Protein AF-A0A9E0AV32-F1 (afdb_monomer)

Foldseek 3Di:
DDDDDDDDDDDDDDPDPPPPPPPPPPPPPPPPPQFADADDLVLLAVLLVQLLVQAADDPVCVVPDGTPNVVSLLVNLVHDVVPDPLVVSLQSSQVNCVVHQLVNFDDDPQDPQHSWGSLLSSLSSVPLVVVCCCCVRNVHDQQDQHPSVRWGNLRVLVVVLVVCCVPPNCPPPVNVSSVVVNVSCVVSVHDGDDPPPD

Structure (mmCIF, N/CA/C/O backbone):
data_AF-A0A9E0AV32-F1
#
_entry.id   AF-A0A9E0AV32-F1
#
loop_
_atom_site.group_PDB
_atom_site.id
_atom_site.type_symbol
_atom_site.label_atom_id
_atom_site.label_alt_id
_atom_site.label_comp_id
_atom_site.label_asym_id
_atom_site.label_entity_id
_atom_site.label_seq_id
_atom_site.pdbx_PDB_ins_code
_atom_site.Cartn_x
_atom_site.Cartn_y
_atom_site.Cartn_z
_atom_site.occupancy
_atom_site.B_iso_or_equiv
_atom_site.auth_seq_id
_atom_site.auth_comp_id
_atom_site.auth_asym_id
_atom_site.auth_atom_id
_atom_site.pdbx_PDB_model_num
ATOM 1 N N . MET A 1 1 ? 76.798 8.292 42.538 1.00 48.16 1 MET A N 1
ATOM 2 C CA . MET A 1 1 ? 75.689 9.274 42.508 1.00 48.16 1 MET A CA 1
ATOM 3 C C . MET A 1 1 ? 74.738 8.927 41.372 1.00 48.16 1 MET A C 1
ATOM 5 O O . MET A 1 1 ? 75.155 9.061 40.232 1.00 48.16 1 MET A O 1
ATOM 9 N N . LYS A 1 2 ? 73.516 8.466 41.674 1.00 42.12 2 LYS A N 1
ATOM 10 C CA . LYS A 1 2 ? 72.260 8.743 40.938 1.00 42.12 2 LYS A CA 1
ATOM 11 C C . LYS A 1 2 ? 71.137 7.890 41.542 1.00 42.12 2 LYS A C 1
ATOM 13 O O . LYS A 1 2 ? 71.157 6.666 41.474 1.00 42.12 2 LYS A O 1
ATOM 18 N N . LYS A 1 3 ? 70.223 8.581 42.226 1.00 53.91 3 LYS A N 1
ATOM 19 C CA . LYS A 1 3 ? 69.050 8.041 42.919 1.00 53.91 3 LYS A CA 1
ATOM 20 C C . LYS A 1 3 ? 68.018 7.583 41.884 1.00 53.91 3 LYS A C 1
ATOM 22 O O . LYS A 1 3 ? 67.715 8.336 40.965 1.00 53.91 3 LYS A O 1
ATOM 27 N N . HIS A 1 4 ? 67.504 6.368 42.050 1.00 49.03 4 HIS A N 1
ATOM 28 C CA . HIS A 1 4 ? 66.313 5.882 41.358 1.00 49.03 4 HIS A CA 1
ATOM 29 C C . HIS A 1 4 ? 65.079 6.489 42.031 1.00 49.03 4 HIS A C 1
ATOM 31 O O . HIS A 1 4 ? 64.948 6.408 43.252 1.00 49.03 4 HIS A O 1
ATOM 37 N N . PHE A 1 5 ? 64.213 7.120 41.239 1.00 57.31 5 PHE A N 1
ATOM 38 C CA . PHE A 1 5 ? 62.923 7.637 41.683 1.00 57.31 5 PHE A CA 1
ATOM 39 C C . PHE A 1 5 ? 61.828 6.706 41.165 1.00 57.31 5 PHE A C 1
ATOM 41 O O . PHE A 1 5 ? 61.828 6.311 40.000 1.00 57.31 5 PHE A O 1
ATOM 48 N N . LEU A 1 6 ? 60.953 6.321 42.082 1.00 57.47 6 LEU A N 1
ATOM 49 C CA . LEU A 1 6 ? 59.910 5.313 41.965 1.00 57.47 6 LEU A CA 1
ATOM 50 C C . LEU A 1 6 ? 58.548 6.040 42.087 1.00 57.47 6 LEU A C 1
ATOM 52 O O . LEU A 1 6 ? 58.475 7.020 42.826 1.00 57.47 6 LEU A O 1
ATOM 56 N N . ILE A 1 7 ? 57.479 5.459 41.510 1.00 54.09 7 ILE A N 1
ATOM 57 C CA . ILE A 1 7 ? 56.037 5.707 41.811 1.00 54.09 7 ILE A CA 1
ATOM 58 C C . ILE A 1 7 ? 55.479 6.995 41.132 1.00 54.09 7 ILE A C 1
ATOM 60 O O . ILE A 1 7 ? 56.109 8.040 41.182 1.00 54.09 7 ILE A O 1
ATOM 64 N N . PHE A 1 8 ? 54.367 7.016 40.377 1.00 45.94 8 PHE A N 1
ATOM 65 C CA . PHE A 1 8 ? 52.985 6.624 40.703 1.00 45.94 8 PHE A CA 1
ATOM 66 C C . PHE A 1 8 ? 52.173 6.234 39.451 1.00 45.94 8 PHE A C 1
ATOM 68 O O . PHE A 1 8 ? 52.022 7.028 38.526 1.00 45.94 8 PHE A O 1
ATOM 75 N N . LEU A 1 9 ? 51.589 5.029 39.472 1.00 54.66 9 LEU A N 1
ATOM 76 C CA . LEU A 1 9 ? 50.434 4.656 38.651 1.00 54.66 9 LEU A CA 1
ATOM 77 C C . LEU A 1 9 ? 49.181 5.317 39.249 1.00 54.66 9 LEU A C 1
ATOM 79 O O . LEU A 1 9 ? 48.819 5.026 40.389 1.00 54.66 9 LEU A O 1
ATOM 83 N N . LEU A 1 10 ? 48.504 6.167 38.476 1.00 60.53 10 LEU A N 1
ATOM 84 C CA . LEU A 1 10 ? 47.150 6.629 38.777 1.00 60.53 10 LEU A CA 1
ATOM 85 C C . LEU A 1 10 ? 46.144 5.627 38.182 1.00 60.53 10 LEU A C 1
ATOM 87 O O . LEU A 1 10 ? 45.950 5.573 36.969 1.00 60.53 10 LEU A O 1
ATOM 91 N N . CYS A 1 11 ? 45.506 4.833 39.042 1.00 47.78 11 CYS A N 1
ATOM 92 C CA . CYS A 1 11 ? 44.318 4.049 38.703 1.00 47.78 11 CYS A CA 1
ATOM 93 C C . CYS A 1 11 ? 43.116 4.998 38.590 1.00 47.78 11 CYS A C 1
ATOM 95 O O . CYS A 1 11 ? 42.599 5.463 39.603 1.00 47.78 11 CYS A O 1
ATOM 97 N N . CYS A 1 12 ? 42.675 5.290 37.366 1.00 55.66 12 CYS A N 1
ATOM 98 C CA . CYS A 1 12 ? 41.423 5.995 37.109 1.00 55.66 12 CYS A CA 1
ATOM 99 C C . CYS A 1 12 ? 40.299 4.956 36.970 1.00 55.66 12 CYS A C 1
ATOM 101 O O . CYS A 1 12 ? 40.113 4.355 35.912 1.00 55.66 12 CYS A O 1
ATOM 103 N N . SER A 1 13 ? 39.597 4.687 38.067 1.00 52.19 13 SER A N 1
ATOM 104 C CA . SER A 1 13 ? 38.410 3.833 38.112 1.00 52.19 13 SER A CA 1
ATOM 105 C C . SER A 1 13 ? 37.228 4.566 37.476 1.00 52.19 13 SER A C 1
ATOM 107 O O . SER A 1 13 ? 36.583 5.408 38.097 1.00 52.19 13 SER A O 1
ATOM 109 N N . THR A 1 14 ? 36.935 4.246 36.217 1.00 61.72 14 THR A N 1
ATOM 110 C CA . THR A 1 14 ? 35.681 4.635 35.569 1.00 61.72 14 THR A CA 1
ATOM 111 C C . THR A 1 14 ? 34.570 3.720 36.072 1.00 61.72 14 THR A C 1
ATOM 113 O O . THR A 1 14 ? 34.457 2.558 35.690 1.00 61.72 14 THR A O 1
ATOM 116 N N . SER A 1 15 ? 33.751 4.241 36.983 1.00 59.97 15 SER A N 1
ATOM 117 C CA . SER A 1 15 ? 32.514 3.594 37.411 1.00 59.97 15 SER A CA 1
ATOM 118 C C . SER A 1 15 ? 31.542 3.543 36.231 1.00 59.97 15 SER A C 1
ATOM 120 O O . SER A 1 15 ? 30.903 4.537 35.891 1.00 59.97 15 SER A O 1
ATOM 122 N N . PHE A 1 16 ? 31.452 2.383 35.588 1.00 61.41 16 PHE A N 1
ATOM 123 C CA . PHE A 1 16 ? 30.421 2.075 34.602 1.00 61.41 16 PHE A CA 1
ATOM 124 C C . PHE A 1 16 ? 29.065 2.001 35.325 1.00 61.41 16 PHE A C 1
ATOM 126 O O . PHE A 1 16 ? 28.801 1.059 36.071 1.00 61.41 16 PHE A O 1
ATOM 133 N N . LEU A 1 17 ? 28.199 3.001 35.132 1.00 55.34 17 LEU A N 1
ATOM 134 C CA . LEU A 1 17 ? 26.788 2.896 35.504 1.00 55.34 17 LEU A CA 1
ATOM 135 C C . LEU A 1 17 ? 26.124 1.875 34.567 1.00 55.34 17 LEU A C 1
ATOM 137 O O . LEU A 1 17 ? 25.832 2.174 33.410 1.00 55.34 17 LEU A O 1
ATOM 141 N N . GLN A 1 18 ? 25.876 0.663 35.062 1.00 55.69 18 GLN A N 1
ATOM 142 C CA . GLN A 1 18 ? 24.981 -0.296 34.414 1.00 55.69 18 GLN A CA 1
ATOM 143 C C . GLN A 1 18 ? 23.539 0.206 34.547 1.00 55.69 18 GLN A C 1
ATOM 145 O O . GLN A 1 18 ? 22.874 -0.019 35.558 1.00 55.69 18 GLN A O 1
ATOM 150 N N . ALA A 1 19 ? 23.050 0.889 33.511 1.00 60.78 19 ALA A N 1
ATOM 151 C CA . ALA A 1 19 ? 21.622 1.071 33.310 1.00 60.78 19 ALA A CA 1
ATOM 152 C C . ALA A 1 19 ? 20.991 -0.320 33.141 1.00 60.78 19 ALA A C 1
ATOM 154 O O . ALA A 1 19 ? 21.245 -1.021 32.162 1.00 60.78 19 ALA A O 1
ATOM 155 N N . GLN A 1 20 ? 20.214 -0.746 34.136 1.00 56.88 20 GLN A N 1
ATOM 156 C CA . GLN A 1 20 ? 19.418 -1.967 34.079 1.00 56.88 20 GLN A CA 1
ATOM 157 C C . GLN A 1 20 ? 18.326 -1.757 33.025 1.00 56.88 20 GLN A C 1
ATOM 159 O O . GLN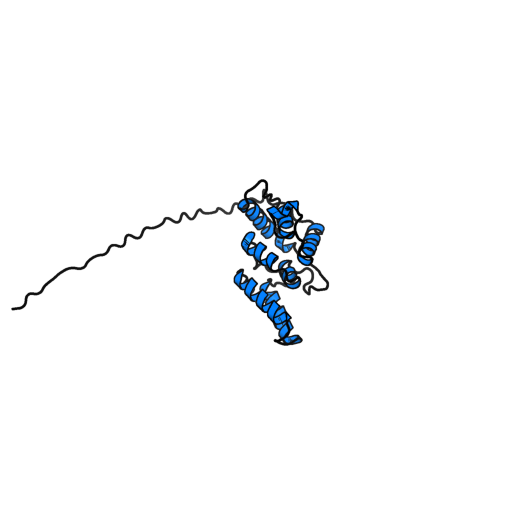 A 1 20 ? 17.279 -1.174 33.306 1.00 56.88 20 GLN A O 1
ATOM 164 N N . VAL A 1 21 ? 18.586 -2.190 31.791 1.00 57.16 21 VAL A N 1
ATOM 165 C CA . VAL A 1 21 ? 17.554 -2.318 30.762 1.00 57.16 21 VAL A CA 1
ATOM 166 C C . VAL A 1 21 ? 16.604 -3.405 31.251 1.00 57.16 21 VAL A C 1
ATOM 168 O O . VAL A 1 21 ? 16.893 -4.594 31.140 1.00 57.16 21 VAL A O 1
ATOM 171 N N . GLN A 1 22 ? 15.481 -3.003 31.846 1.00 49.47 22 GLN A N 1
ATOM 172 C CA . GLN A 1 22 ? 14.365 -3.908 32.077 1.00 49.47 22 GLN A CA 1
ATOM 173 C C . GLN A 1 22 ? 13.804 -4.298 30.710 1.00 49.47 22 GLN A C 1
ATOM 175 O O . GLN A 1 22 ? 12.937 -3.624 30.155 1.00 49.47 22 GLN A O 1
ATOM 180 N N . THR A 1 23 ? 14.308 -5.392 30.146 1.00 45.03 23 THR A N 1
ATOM 181 C CA . THR A 1 23 ? 13.629 -6.096 29.063 1.00 45.03 23 THR A CA 1
ATOM 182 C C . THR A 1 23 ? 12.376 -6.708 29.661 1.00 45.03 23 THR A C 1
ATOM 184 O O . THR A 1 23 ? 12.388 -7.826 30.174 1.00 45.03 23 THR A O 1
ATOM 187 N N . LYS A 1 24 ? 11.298 -5.924 29.662 1.00 54.97 24 LYS A N 1
ATOM 188 C CA . LYS A 1 24 ? 9.951 -6.415 29.906 1.00 54.97 24 LYS A CA 1
ATOM 189 C C . LYS A 1 24 ? 9.680 -7.451 28.821 1.00 54.97 24 LYS A C 1
ATOM 191 O O . LYS A 1 24 ? 9.482 -7.098 27.662 1.00 54.97 24 LYS A O 1
ATOM 196 N N . THR A 1 25 ? 9.767 -8.722 29.191 1.00 44.28 25 THR A N 1
ATOM 197 C CA . THR A 1 25 ? 9.326 -9.851 28.381 1.00 44.28 25 THR A CA 1
ATOM 198 C C . THR A 1 25 ? 7.870 -9.582 28.023 1.00 44.28 25 THR A C 1
ATOM 200 O O . THR A 1 25 ? 6.988 -9.607 28.879 1.00 44.28 25 THR A O 1
ATOM 203 N N . ILE A 1 26 ? 7.632 -9.196 26.771 1.00 50.00 26 ILE A N 1
ATOM 204 C CA . ILE A 1 26 ? 6.290 -9.136 26.211 1.00 50.00 26 ILE A CA 1
ATOM 205 C C . ILE A 1 26 ? 5.944 -10.590 25.934 1.00 50.00 26 ILE A C 1
ATOM 207 O O . ILE A 1 26 ? 6.321 -11.140 24.899 1.00 50.00 26 ILE A O 1
ATOM 211 N N . ASP A 1 27 ? 5.299 -11.231 26.903 1.00 44.94 27 ASP A N 1
ATOM 212 C CA . ASP A 1 27 ? 4.660 -12.516 26.675 1.00 44.94 27 ASP A CA 1
ATOM 213 C C . ASP A 1 27 ? 3.716 -12.342 25.482 1.00 44.94 27 ASP A C 1
ATOM 215 O O . ASP A 1 27 ? 2.819 -11.493 25.490 1.00 44.94 27 ASP A O 1
ATOM 219 N N . ALA A 1 28 ? 3.972 -13.101 24.416 1.00 48.84 28 ALA A N 1
ATOM 220 C CA . ALA A 1 28 ? 3.136 -13.155 23.229 1.00 48.84 28 ALA A CA 1
ATOM 221 C C . ALA A 1 28 ? 1.812 -13.836 23.596 1.00 48.84 28 ALA A C 1
ATOM 223 O O . ALA A 1 28 ? 1.590 -15.017 23.331 1.00 48.84 28 ALA A O 1
ATOM 224 N N . VAL A 1 29 ? 0.936 -13.083 24.259 1.00 44.56 29 VAL A N 1
ATOM 225 C CA . VAL A 1 29 ? -0.443 -13.477 24.505 1.00 44.56 29 VAL A CA 1
ATOM 226 C C . VAL A 1 29 ? -1.123 -13.528 23.140 1.00 44.56 29 VAL A C 1
ATOM 228 O O . VAL A 1 29 ? -1.426 -12.504 22.527 1.00 44.56 29 VAL A O 1
ATOM 231 N N . THR A 1 30 ? -1.335 -14.745 22.651 1.00 44.59 30 THR A N 1
ATOM 232 C CA . THR A 1 30 ? -2.158 -15.062 21.480 1.00 44.59 30 THR A CA 1
ATOM 233 C C . THR A 1 30 ? -3.635 -14.918 21.843 1.00 44.59 30 THR A C 1
ATOM 235 O O . THR A 1 30 ? -4.420 -15.854 21.728 1.00 44.59 30 THR A O 1
ATOM 238 N N . ASP A 1 31 ? -4.027 -13.729 22.304 1.00 47.78 31 ASP A N 1
ATOM 239 C CA . ASP A 1 31 ? -5.436 -13.408 22.473 1.00 47.78 31 ASP A CA 1
ATOM 240 C C . ASP A 1 31 ? -5.993 -12.984 21.113 1.00 47.78 31 ASP A C 1
ATOM 242 O O . ASP A 1 31 ? -5.722 -11.898 20.598 1.00 47.78 31 ASP A O 1
ATOM 246 N N . THR A 1 32 ? -6.720 -13.900 20.480 1.00 56.06 32 THR A N 1
ATOM 247 C CA . THR A 1 32 ? -7.510 -13.593 19.283 1.00 56.06 32 THR A CA 1
ATOM 248 C C . THR A 1 32 ? -8.827 -12.898 19.638 1.00 56.06 32 THR A C 1
ATOM 250 O O . THR A 1 32 ? -9.532 -12.463 18.721 1.00 56.06 32 THR A O 1
ATOM 253 N N . ALA A 1 33 ? -9.152 -12.730 20.929 1.00 61.81 33 ALA A N 1
ATOM 254 C CA . ALA A 1 33 ? -10.245 -11.869 21.352 1.00 61.81 33 ALA A CA 1
ATOM 255 C C . ALA A 1 33 ? -9.881 -10.402 21.067 1.00 61.81 33 ALA A C 1
ATOM 257 O O . ALA A 1 33 ? -8.865 -9.881 21.515 1.00 61.81 33 ALA A O 1
ATOM 258 N N . GLY A 1 34 ? -10.716 -9.728 20.274 1.00 83.12 34 GLY A N 1
ATOM 259 C CA . GLY A 1 34 ? -10.593 -8.289 20.020 1.00 83.12 34 GLY A CA 1
ATOM 260 C C . GLY A 1 34 ? -10.036 -7.881 18.655 1.00 83.12 34 GLY A C 1
ATOM 261 O O . GLY A 1 34 ? -9.984 -6.685 18.385 1.00 83.12 34 GLY A O 1
ATOM 262 N N . ILE A 1 35 ? -9.677 -8.817 17.763 1.00 91.88 35 ILE A N 1
ATOM 263 C CA . ILE A 1 35 ? -9.432 -8.465 16.352 1.00 91.88 35 ILE A CA 1
ATOM 264 C C . ILE A 1 35 ? -10.776 -8.425 15.620 1.00 91.88 35 ILE A C 1
ATOM 266 O O . ILE A 1 35 ? -11.503 -9.420 15.602 1.00 91.88 35 ILE A O 1
ATOM 270 N N . ALA A 1 36 ? -11.083 -7.289 14.992 1.00 95.56 36 ALA A N 1
ATOM 271 C CA . ALA A 1 36 ? -12.274 -7.108 14.168 1.00 95.56 36 ALA A CA 1
ATOM 272 C C . ALA A 1 36 ? -12.413 -8.197 13.070 1.00 95.56 36 ALA A C 1
ATOM 274 O O . ALA A 1 36 ? -11.424 -8.837 12.679 1.00 95.56 36 ALA A O 1
ATOM 275 N N . PRO A 1 37 ? -13.639 -8.461 12.576 1.00 96.25 37 PRO A N 1
ATOM 276 C CA . PRO A 1 37 ? -13.858 -9.432 11.506 1.00 96.25 37 PRO A CA 1
ATOM 277 C C . PRO A 1 37 ? -13.076 -9.070 10.228 1.00 96.25 37 PRO A C 1
ATOM 279 O O . PRO A 1 37 ? -12.661 -7.920 10.057 1.00 96.25 37 PRO A O 1
ATOM 282 N N . PRO A 1 38 ? -12.856 -10.042 9.322 1.00 96.69 38 PRO A N 1
ATOM 283 C CA . PRO A 1 38 ? -12.232 -9.761 8.034 1.00 96.69 38 PRO A CA 1
ATOM 284 C C . PRO A 1 38 ? -13.076 -8.765 7.219 1.00 96.69 38 PRO A C 1
ATOM 286 O O . PRO A 1 38 ? -14.307 -8.752 7.351 1.00 96.69 38 PRO A O 1
ATOM 289 N N . PRO A 1 39 ? -12.444 -7.976 6.333 1.00 97.00 39 PRO A N 1
ATOM 290 C CA . PRO A 1 39 ? -13.170 -7.080 5.445 1.00 97.00 39 PRO A CA 1
ATOM 291 C C . PRO A 1 39 ? -13.952 -7.904 4.411 1.00 97.00 39 PRO A C 1
ATOM 293 O O . PRO A 1 39 ? -13.506 -8.973 3.976 1.00 97.00 39 PRO A O 1
ATOM 296 N N . LYS A 1 40 ? -15.122 -7.419 3.985 1.00 97.38 40 LYS A N 1
ATOM 297 C CA . LYS A 1 40 ? -15.886 -8.079 2.918 1.00 97.38 40 LYS A CA 1
ATOM 298 C C . LYS A 1 40 ? -15.211 -7.830 1.563 1.00 97.38 40 LYS A C 1
ATOM 300 O O . LYS A 1 40 ? -14.515 -6.828 1.393 1.00 97.38 40 LYS A O 1
ATOM 305 N N . PRO A 1 41 ? -15.478 -8.658 0.537 1.00 96.50 41 PRO A N 1
ATOM 306 C CA . PRO A 1 41 ? -14.965 -8.414 -0.814 1.00 96.50 41 PRO A CA 1
ATOM 307 C C . PRO A 1 41 ? -15.300 -7.020 -1.372 1.00 96.50 41 PRO A C 1
ATOM 309 O O . PRO A 1 41 ? -14.476 -6.409 -2.050 1.00 96.50 41 PRO A O 1
ATOM 312 N N . THR A 1 42 ? -16.486 -6.491 -1.058 1.00 97.06 42 THR A N 1
ATOM 313 C CA . THR A 1 42 ? -16.896 -5.127 -1.433 1.00 97.06 42 THR A CA 1
ATOM 314 C C . THR A 1 42 ? -16.030 -4.060 -0.777 1.00 97.06 42 THR A C 1
ATOM 316 O O . THR A 1 42 ? -15.693 -3.067 -1.418 1.00 97.06 42 THR A O 1
ATOM 319 N N . ASP A 1 43 ? -15.633 -4.288 0.472 1.00 97.25 43 ASP A N 1
ATOM 320 C CA . ASP A 1 43 ? -14.819 -3.363 1.253 1.00 97.25 43 ASP A CA 1
ATOM 321 C C . ASP A 1 43 ? -13.387 -3.323 0.712 1.00 97.25 43 ASP A C 1
ATOM 323 O O . ASP A 1 43 ? -12.813 -2.249 0.548 1.00 97.25 43 ASP A O 1
ATOM 327 N N . ILE A 1 44 ? -12.843 -4.489 0.343 1.00 97.19 44 ILE A N 1
ATOM 328 C CA . ILE A 1 44 ? -11.531 -4.608 -0.308 1.00 97.19 44 ILE A CA 1
ATOM 329 C C . ILE A 1 44 ? -11.533 -3.867 -1.646 1.00 97.19 44 ILE A C 1
ATOM 331 O O . ILE A 1 44 ? -10.613 -3.097 -1.922 1.00 97.19 44 ILE A O 1
ATOM 335 N N . LYS A 1 45 ? -12.579 -4.048 -2.466 1.00 97.25 45 LYS A N 1
ATOM 336 C CA . LYS A 1 45 ? -12.701 -3.316 -3.733 1.00 97.25 45 LYS A CA 1
ATOM 337 C C . LYS A 1 45 ? -12.730 -1.804 -3.491 1.00 97.25 45 LYS A C 1
ATOM 339 O O . LYS A 1 45 ? -11.980 -1.081 -4.139 1.00 97.25 45 LYS A O 1
ATOM 344 N N . ALA A 1 46 ? -13.549 -1.340 -2.548 1.00 97.44 46 ALA A N 1
ATOM 345 C CA . ALA A 1 46 ? -13.627 0.077 -2.203 1.00 97.44 46 ALA A CA 1
ATOM 346 C C . ALA A 1 46 ? -12.286 0.623 -1.679 1.00 97.44 46 ALA A C 1
ATOM 348 O O . ALA A 1 46 ? -11.943 1.771 -1.947 1.00 97.44 46 ALA A O 1
ATOM 349 N N . PHE A 1 47 ? -11.500 -0.199 -0.979 1.00 98.00 47 PHE A N 1
ATOM 350 C CA . PHE A 1 47 ? -10.157 0.168 -0.539 1.00 98.00 47 PHE A CA 1
ATOM 351 C C . PHE A 1 47 ? -9.175 0.299 -1.713 1.00 98.00 47 PHE A C 1
ATOM 353 O O . PHE A 1 47 ? -8.438 1.278 -1.783 1.00 98.00 47 PHE A O 1
ATOM 360 N N . CYS A 1 48 ? -9.207 -0.623 -2.683 1.00 98.19 48 CYS A N 1
ATOM 361 C CA . CYS A 1 48 ? -8.436 -0.483 -3.924 1.00 98.19 48 CYS A CA 1
ATOM 362 C C . CYS A 1 48 ? -8.824 0.790 -4.692 1.00 98.19 48 CYS A C 1
ATOM 364 O O . CYS A 1 48 ? -7.944 1.519 -5.147 1.00 98.19 48 CYS A O 1
ATOM 366 N N . ASP A 1 49 ? -10.125 1.078 -4.805 1.00 98.00 49 ASP A N 1
ATOM 367 C CA . ASP A 1 49 ? -10.619 2.293 -5.461 1.00 98.00 49 ASP A CA 1
ATOM 368 C C . ASP A 1 49 ? -10.119 3.552 -4.719 1.00 98.00 49 ASP A C 1
ATOM 370 O O . ASP A 1 49 ? -9.647 4.489 -5.358 1.00 98.00 49 ASP A O 1
ATOM 374 N N . CYS A 1 50 ? -10.129 3.543 -3.380 1.00 97.94 50 CYS A N 1
ATOM 375 C CA . CYS A 1 50 ? -9.598 4.617 -2.532 1.00 97.94 50 CYS A CA 1
ATOM 376 C C . CYS A 1 50 ? -8.108 4.902 -2.794 1.00 97.94 50 CYS A C 1
ATOM 378 O O . CYS A 1 50 ? -7.729 6.070 -2.917 1.00 97.94 50 CYS A O 1
ATOM 380 N N . ILE A 1 51 ? -7.280 3.861 -2.944 1.00 98.12 51 ILE A N 1
ATOM 381 C CA . ILE A 1 51 ? -5.860 4.007 -3.308 1.00 98.12 51 ILE A CA 1
ATOM 382 C C . ILE A 1 51 ? -5.701 4.531 -4.739 1.00 98.12 51 ILE A C 1
ATOM 384 O O . ILE A 1 51 ? -4.870 5.404 -4.976 1.00 98.12 51 ILE A O 1
ATOM 388 N N . ALA A 1 52 ? -6.514 4.054 -5.686 1.00 97.69 52 ALA A N 1
ATOM 389 C CA . ALA A 1 52 ? -6.456 4.499 -7.080 1.00 97.69 52 ALA A CA 1
ATOM 390 C C . ALA A 1 52 ? -6.792 5.986 -7.247 1.00 97.69 52 ALA A C 1
ATOM 392 O O . ALA A 1 52 ? -6.117 6.691 -7.995 1.00 97.69 52 ALA A O 1
ATOM 393 N N . ILE A 1 53 ? -7.816 6.474 -6.541 1.00 97.38 53 ILE A N 1
ATOM 394 C CA . ILE A 1 53 ? -8.254 7.874 -6.645 1.00 97.38 53 ILE A CA 1
ATOM 395 C C . ILE A 1 53 ? -7.564 8.803 -5.643 1.00 97.38 53 ILE A C 1
ATOM 397 O O . ILE A 1 53 ? -7.823 10.004 -5.675 1.00 97.38 53 ILE A O 1
ATOM 401 N N . ARG A 1 54 ? -6.716 8.262 -4.754 1.00 97.25 54 ARG A N 1
ATOM 402 C CA . ARG A 1 54 ? -6.059 8.997 -3.658 1.00 97.25 54 ARG A CA 1
ATOM 403 C C . ARG A 1 54 ? -7.080 9.784 -2.835 1.00 97.25 54 ARG A C 1
ATOM 405 O O . ARG A 1 54 ? -6.973 10.996 -2.664 1.00 97.25 54 ARG A O 1
ATOM 412 N N . GLU A 1 55 ? -8.121 9.074 -2.400 1.00 97.62 55 GLU A N 1
ATOM 413 C CA . GLU A 1 55 ? -9.282 9.664 -1.729 1.00 97.62 55 GLU A CA 1
ATOM 414 C C . GLU A 1 55 ? -8.842 10.539 -0.548 1.00 97.62 55 GLU A C 1
ATOM 416 O O . GLU A 1 55 ? -8.071 10.104 0.307 1.00 97.62 55 GLU A O 1
ATOM 421 N N . THR A 1 56 ? -9.352 11.768 -0.483 1.00 97.06 56 THR A N 1
ATOM 422 C CA . THR A 1 56 ? -9.187 12.643 0.683 1.00 97.06 56 THR A CA 1
ATOM 423 C C . THR A 1 56 ? -10.268 12.337 1.718 1.00 97.06 56 THR A C 1
ATOM 425 O O . THR A 1 56 ? -11.403 12.059 1.322 1.00 97.06 56 THR A O 1
ATOM 428 N N . PRO A 1 57 ? -9.986 12.453 3.024 1.00 96.50 57 PRO A N 1
ATOM 429 C CA . PRO A 1 57 ? -10.984 12.201 4.052 1.00 96.50 57 PRO A CA 1
ATOM 430 C C . PRO A 1 57 ? -12.103 13.249 4.013 1.00 96.50 57 PRO A C 1
ATOM 432 O O . PRO A 1 57 ? -11.937 14.367 3.502 1.00 96.50 57 PRO A O 1
ATOM 435 N N . ALA A 1 58 ? -13.256 12.886 4.579 1.00 96.06 58 ALA A N 1
ATOM 436 C CA . ALA A 1 58 ? -14.365 13.812 4.766 1.00 96.06 58 ALA A CA 1
ATOM 437 C C . ALA A 1 58 ? -13.925 15.023 5.607 1.00 96.06 58 ALA A C 1
ATOM 439 O O . ALA A 1 58 ? -13.011 14.931 6.423 1.00 96.06 58 ALA A O 1
ATOM 440 N N . ALA A 1 59 ? -14.587 16.172 5.441 1.00 96.50 59 ALA A N 1
ATOM 441 C CA . ALA A 1 59 ? -14.206 17.396 6.152 1.00 96.50 59 ALA A CA 1
ATOM 442 C C . ALA A 1 59 ? -14.215 17.237 7.685 1.00 96.50 59 ALA A C 1
ATOM 444 O O . ALA A 1 59 ? -13.370 17.821 8.353 1.00 96.50 59 ALA A O 1
ATOM 445 N N . THR A 1 60 ? -15.124 16.416 8.218 1.00 95.50 60 THR A N 1
ATOM 446 C CA . THR A 1 60 ? -15.221 16.076 9.649 1.00 95.50 60 THR A CA 1
ATOM 447 C C . THR A 1 60 ? -14.065 15.220 10.155 1.00 95.50 60 THR A C 1
ATOM 449 O O . THR A 1 60 ? -13.810 15.185 11.350 1.00 95.50 60 THR A O 1
ATOM 452 N N . ASP A 1 61 ? -13.366 14.546 9.247 1.00 95.06 61 ASP A N 1
ATOM 453 C CA . ASP A 1 61 ? -12.356 13.538 9.557 1.00 95.06 61 ASP A CA 1
ATOM 454 C C . ASP A 1 61 ? -10.930 14.096 9.379 1.00 95.06 61 ASP A C 1
ATOM 456 O O . ASP A 1 61 ? -9.964 13.499 9.850 1.00 95.06 61 ASP A O 1
ATOM 460 N N . LYS A 1 62 ? -10.788 15.273 8.750 1.00 95.00 62 LYS A N 1
ATOM 461 C CA . LYS A 1 62 ? -9.500 15.940 8.476 1.00 95.00 62 LYS A CA 1
ATOM 462 C C . LYS A 1 62 ? -8.702 16.327 9.720 1.00 95.00 62 LYS A C 1
ATOM 464 O O . LYS A 1 62 ? -7.513 16.598 9.610 1.00 95.00 62 LYS A O 1
ATOM 469 N N . GLU A 1 63 ? -9.340 16.384 10.887 1.00 95.06 63 GLU A N 1
ATOM 470 C CA . GLU A 1 63 ? -8.633 16.583 12.157 1.00 95.06 63 GLU A CA 1
ATOM 471 C C . GLU A 1 63 ? -7.736 15.381 12.500 1.00 95.06 63 GLU A C 1
ATOM 473 O O . GLU A 1 63 ? -6.675 15.543 13.100 1.00 95.06 63 GLU A O 1
ATOM 478 N N . TYR A 1 64 ? -8.144 14.177 12.094 1.00 94.00 64 TYR A N 1
ATOM 479 C CA . TYR A 1 64 ? -7.502 12.927 12.497 1.00 94.00 64 TYR A CA 1
ATOM 480 C C . TYR A 1 64 ? -6.722 12.248 11.373 1.00 94.00 64 TYR A C 1
ATOM 482 O O . TYR A 1 64 ? -5.772 11.515 11.670 1.00 94.00 64 TYR A O 1
ATOM 490 N N . PHE A 1 65 ? -7.124 12.484 10.121 1.00 96.56 65 PHE A N 1
ATOM 491 C CA . PHE A 1 65 ? -6.620 11.773 8.951 1.00 96.56 65 PHE A CA 1
ATOM 492 C C . PHE A 1 65 ? -6.191 12.728 7.846 1.00 96.56 65 PHE A C 1
ATOM 494 O O . PHE A 1 65 ? -6.876 13.714 7.560 1.00 96.56 65 PHE A O 1
ATOM 501 N N . GLU A 1 66 ? -5.091 12.388 7.180 1.00 96.62 66 GLU A N 1
ATOM 502 C CA . GLU A 1 66 ? -4.621 13.113 5.995 1.00 96.62 66 GLU A CA 1
ATOM 503 C C . GLU A 1 66 ? -5.232 12.526 4.715 1.00 96.62 66 GLU A C 1
ATOM 505 O O . GLU A 1 66 ? -5.663 13.264 3.823 1.00 96.62 66 GLU A O 1
ATOM 510 N N . TYR A 1 67 ? -5.365 11.196 4.667 1.00 97.88 67 TYR A N 1
ATOM 511 C CA . TYR A 1 67 ? -5.899 10.449 3.527 1.00 97.88 67 TYR A CA 1
ATOM 512 C C . TYR A 1 67 ? -7.099 9.574 3.914 1.00 97.88 67 TYR A C 1
ATOM 514 O O . TYR A 1 67 ? -7.210 9.064 5.028 1.00 97.88 67 TYR A O 1
ATOM 522 N N . GLY A 1 68 ? -8.001 9.336 2.961 1.00 97.69 68 GLY A N 1
ATOM 523 C CA . GLY A 1 68 ? -9.210 8.532 3.165 1.00 97.69 68 GLY A CA 1
ATOM 524 C C . GLY A 1 68 ? -8.925 7.068 3.520 1.00 97.69 68 GLY A C 1
ATOM 525 O O . GLY A 1 68 ? -9.707 6.443 4.239 1.00 97.69 68 GLY A O 1
ATOM 526 N N . PHE A 1 69 ? -7.785 6.517 3.087 1.00 97.88 69 PHE A N 1
ATOM 527 C CA . PHE A 1 69 ? -7.423 5.133 3.408 1.00 97.88 69 PHE A CA 1
ATOM 528 C C . PHE A 1 69 ? -7.161 4.929 4.907 1.00 97.88 69 PHE A C 1
ATOM 530 O O . PHE A 1 69 ? -7.412 3.839 5.417 1.00 97.88 69 PHE A O 1
ATOM 537 N N . GLU A 1 70 ? -6.693 5.957 5.620 1.00 97.88 70 GLU A N 1
ATOM 538 C CA . GLU A 1 70 ? -6.379 5.878 7.052 1.00 97.88 70 GLU A CA 1
ATOM 539 C C . GLU A 1 70 ? -7.647 5.626 7.868 1.00 97.88 70 GLU A C 1
ATOM 541 O O . GLU A 1 70 ? -7.701 4.704 8.685 1.00 97.88 70 GLU A O 1
ATOM 546 N N . LYS A 1 71 ? -8.713 6.377 7.562 1.00 97.12 71 LYS A N 1
ATOM 547 C CA . LYS A 1 71 ? -10.040 6.177 8.151 1.00 97.12 71 LYS A CA 1
ATOM 548 C C . LYS A 1 71 ? -10.577 4.776 7.860 1.00 97.12 71 LYS A C 1
ATOM 550 O O . LYS A 1 71 ? -11.093 4.119 8.758 1.00 97.12 71 LYS A O 1
ATOM 555 N N . ARG A 1 72 ? -10.420 4.288 6.624 1.00 97.75 72 ARG A N 1
ATOM 556 C CA . ARG A 1 72 ? -10.876 2.942 6.233 1.00 97.75 72 ARG A CA 1
ATOM 557 C C . ARG A 1 72 ? -10.122 1.839 6.980 1.00 97.75 72 ARG A C 1
ATOM 559 O O . ARG A 1 72 ? -10.754 0.902 7.454 1.00 97.75 72 ARG A O 1
ATOM 566 N N . LEU A 1 73 ? -8.798 1.954 7.119 1.00 97.56 73 LEU A N 1
ATOM 567 C CA . LEU A 1 73 ? -7.999 1.021 7.925 1.00 97.56 73 LEU A CA 1
ATOM 568 C C . LEU A 1 73 ? -8.447 1.021 9.388 1.00 97.56 73 LEU A C 1
ATOM 570 O O . LEU A 1 73 ? -8.560 -0.043 9.996 1.00 97.56 73 LEU A O 1
ATOM 574 N N . MET A 1 74 ? -8.739 2.203 9.932 1.00 97.38 74 MET A N 1
ATOM 575 C CA . MET A 1 74 ? -9.248 2.350 11.291 1.00 97.38 74 MET A CA 1
ATOM 576 C C . MET A 1 74 ? -10.600 1.655 11.482 1.00 97.38 74 MET A C 1
ATOM 578 O O . MET A 1 74 ? -10.755 0.866 12.416 1.00 97.38 74 MET A O 1
ATOM 582 N N . ASP A 1 75 ? -11.535 1.879 10.556 1.00 97.06 75 ASP A N 1
ATOM 583 C CA . ASP A 1 75 ? -12.862 1.257 10.572 1.00 97.06 75 ASP A CA 1
ATOM 584 C C . ASP A 1 75 ? -12.775 -0.266 10.467 1.00 97.06 75 ASP A C 1
ATOM 586 O O . ASP A 1 75 ? -13.430 -0.988 11.220 1.00 97.06 75 ASP A O 1
ATOM 590 N N . PHE A 1 76 ? -11.921 -0.767 9.573 1.00 97.50 76 PHE A N 1
ATOM 591 C CA . PHE A 1 76 ? -11.679 -2.197 9.421 1.00 97.50 76 PHE A CA 1
ATOM 592 C C . PHE A 1 76 ? -11.119 -2.841 10.683 1.00 97.50 76 PHE A C 1
ATOM 594 O O . PHE A 1 76 ? -11.557 -3.925 11.064 1.00 97.50 76 PHE A O 1
ATOM 601 N N . ALA A 1 77 ? -10.186 -2.164 11.349 1.00 97.31 77 ALA A N 1
ATOM 602 C CA . ALA A 1 77 ? -9.579 -2.648 12.578 1.00 97.31 77 ALA A CA 1
ATOM 603 C C . ALA A 1 77 ? -10.494 -2.525 13.807 1.00 97.31 77 ALA A C 1
ATOM 605 O O . ALA A 1 77 ? -10.144 -3.039 14.872 1.00 97.31 77 ALA A O 1
ATOM 606 N N . GLY A 1 78 ? -11.645 -1.850 13.689 1.00 96.69 78 GLY A N 1
ATOM 607 C CA . GLY A 1 78 ? -12.495 -1.517 14.834 1.00 96.69 78 GLY A CA 1
ATOM 608 C C . GLY A 1 78 ? -11.785 -0.605 15.843 1.00 96.69 78 GLY A C 1
ATOM 609 O O . GLY A 1 78 ? -11.986 -0.736 17.055 1.00 96.69 78 GLY A O 1
ATOM 610 N N . ALA A 1 79 ? -10.904 0.263 15.350 1.00 96.81 79 ALA A N 1
ATOM 611 C CA . ALA A 1 79 ? -10.206 1.267 16.141 1.00 96.81 79 ALA A CA 1
ATOM 612 C C . ALA A 1 79 ? -10.966 2.605 16.110 1.00 96.81 79 ALA A C 1
ATOM 614 O O . ALA A 1 79 ? -11.722 2.873 15.178 1.00 96.81 79 ALA A O 1
ATOM 615 N N . ASP A 1 80 ? -10.792 3.437 17.139 1.00 95.81 80 ASP A N 1
ATOM 616 C CA . ASP A 1 80 ? -11.491 4.723 17.255 1.00 95.81 80 ASP A CA 1
ATOM 617 C C . ASP A 1 80 ? -10.658 5.760 18.022 1.00 95.81 80 ASP A C 1
ATOM 619 O O . ASP A 1 80 ? -10.706 5.833 19.250 1.00 95.81 80 ASP A O 1
ATOM 623 N N . VAL A 1 81 ? -9.937 6.617 17.294 1.00 94.88 81 VAL A N 1
ATOM 624 C CA . VAL A 1 81 ? -9.090 7.682 17.874 1.00 94.88 81 VAL A CA 1
ATOM 625 C C . VAL A 1 81 ? -9.845 8.741 18.677 1.00 94.88 81 VAL A C 1
ATOM 627 O O . VAL A 1 81 ? -9.214 9.527 19.377 1.00 94.88 81 VAL A O 1
ATOM 630 N N . THR A 1 82 ? -11.180 8.772 18.615 1.00 94.75 82 THR A N 1
ATOM 631 C CA . THR A 1 82 ? -11.986 9.656 19.475 1.00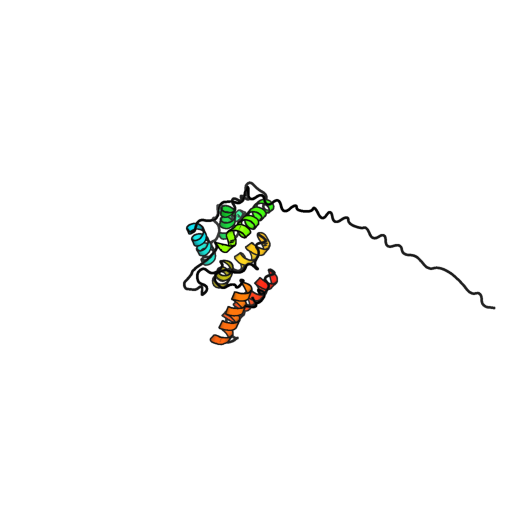 94.75 82 THR A CA 1
ATOM 632 C C . THR A 1 82 ? -12.237 9.048 20.857 1.00 94.75 82 THR A C 1
ATOM 634 O O . THR A 1 82 ? -12.593 9.762 21.795 1.00 94.75 82 THR A O 1
ATOM 637 N N . LYS A 1 83 ? -12.046 7.729 20.998 1.00 96.31 83 LYS A N 1
ATOM 638 C CA . LYS A 1 83 ? -12.301 6.964 22.230 1.00 96.31 83 LYS A CA 1
ATOM 639 C C . LYS A 1 83 ? -11.053 6.324 22.826 1.00 96.31 83 LYS A C 1
ATOM 641 O O . LYS A 1 83 ? -11.059 5.984 24.007 1.00 96.31 83 LYS A O 1
ATOM 646 N N . GLU A 1 84 ? -10.007 6.125 22.033 1.00 95.50 84 GLU A N 1
ATOM 647 C CA . GLU A 1 84 ? -8.747 5.523 22.466 1.00 95.50 84 GLU A CA 1
ATOM 648 C C . GLU A 1 84 ? -7.538 6.361 22.041 1.00 95.50 84 GLU A C 1
ATOM 650 O O .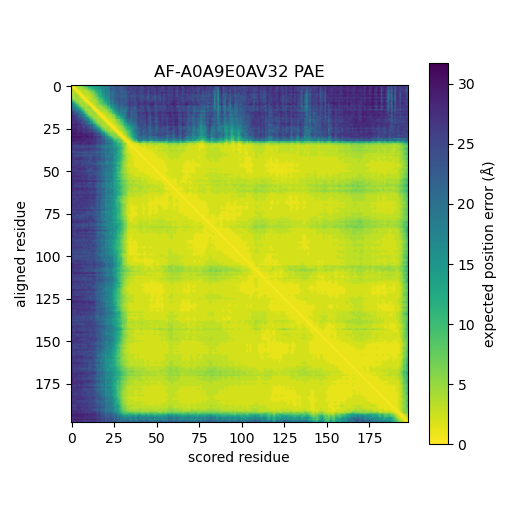 GLU A 1 84 ? -7.635 7.217 21.164 1.00 95.50 84 GLU A O 1
ATOM 655 N N . SER A 1 85 ? -6.382 6.124 22.669 1.00 94.88 85 SER A N 1
ATOM 656 C CA . SER A 1 85 ? -5.154 6.823 22.280 1.00 94.88 85 SER A CA 1
ATOM 657 C C . SER A 1 85 ? -4.713 6.419 20.870 1.00 94.88 85 SER A C 1
ATOM 659 O O . SER A 1 85 ? -5.003 5.312 20.401 1.00 94.88 85 SER A O 1
ATOM 661 N N . ARG A 1 86 ? -3.950 7.289 20.200 1.00 92.94 86 ARG A N 1
ATOM 662 C CA . ARG A 1 86 ? -3.424 7.001 18.858 1.00 92.94 86 ARG A CA 1
ATOM 663 C C . ARG A 1 86 ? -2.568 5.733 18.847 1.00 92.94 86 ARG A C 1
ATOM 665 O O . ARG A 1 86 ? -2.674 4.943 17.917 1.00 92.94 86 ARG A O 1
ATOM 672 N N . GLU A 1 87 ? -1.787 5.490 19.896 1.00 94.19 87 GLU A N 1
ATOM 673 C CA . GLU A 1 87 ? -0.963 4.285 20.038 1.00 94.19 87 GLU A CA 1
ATOM 674 C C . GLU A 1 87 ? -1.822 3.015 20.120 1.00 94.19 87 GLU A C 1
ATOM 676 O O . GLU A 1 87 ? -1.512 2.020 19.463 1.00 94.19 87 GLU A O 1
ATOM 681 N N . SER A 1 88 ? -2.925 3.051 20.880 1.00 95.62 88 SER A N 1
ATOM 682 C CA . SER A 1 88 ? -3.870 1.929 20.983 1.00 95.62 88 SER A CA 1
ATOM 683 C C . SER A 1 88 ? -4.542 1.636 19.638 1.00 95.62 88 SER A C 1
ATOM 685 O O . SER A 1 88 ? -4.560 0.487 19.187 1.00 95.62 88 SER A O 1
ATOM 687 N N . ALA A 1 89 ? -5.021 2.680 18.955 1.00 95.75 89 ALA A N 1
ATOM 688 C CA . ALA A 1 89 ? -5.641 2.558 17.639 1.00 95.75 89 ALA A CA 1
ATOM 689 C C . ALA A 1 89 ? -4.662 1.987 16.596 1.00 95.75 89 ALA A C 1
ATOM 691 O O . ALA A 1 89 ? -4.992 1.038 15.882 1.00 95.75 89 ALA A O 1
ATOM 692 N N . T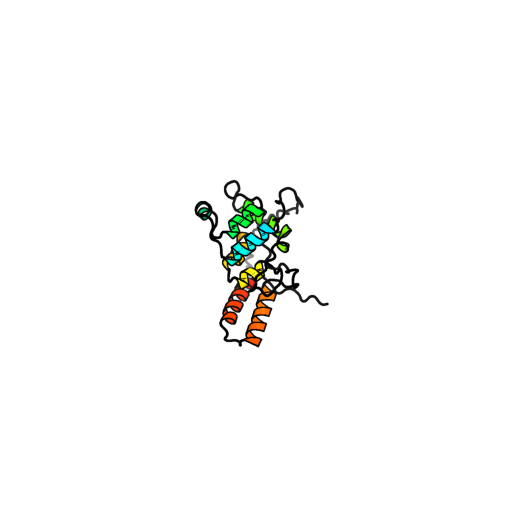HR A 1 90 ? -3.430 2.500 16.557 1.00 95.38 90 THR A N 1
ATOM 693 C CA . THR A 1 90 ? -2.360 1.998 15.683 1.00 95.38 90 THR A CA 1
ATOM 694 C C . THR A 1 90 ? -2.048 0.526 15.951 1.00 95.38 90 THR A C 1
ATOM 696 O O . THR A 1 90 ? -1.941 -0.260 15.008 1.00 95.38 90 THR A O 1
ATOM 699 N N . ALA A 1 91 ? -1.963 0.114 17.220 1.00 95.06 91 ALA A N 1
ATOM 700 C CA . ALA A 1 91 ? -1.710 -1.282 17.571 1.00 95.06 91 ALA A CA 1
ATOM 701 C C . ALA A 1 91 ? -2.836 -2.220 17.098 1.00 95.06 91 ALA A C 1
ATOM 703 O O . ALA A 1 91 ? -2.557 -3.339 16.660 1.00 95.06 91 ALA A O 1
ATOM 704 N N . LYS A 1 92 ? -4.102 -1.777 17.142 1.00 96.25 92 LYS A N 1
ATOM 705 C CA . LYS A 1 92 ? -5.233 -2.534 16.575 1.00 96.25 92 LYS A CA 1
ATOM 706 C C . LYS A 1 92 ? -5.131 -2.656 15.058 1.00 96.25 92 LYS A C 1
ATOM 708 O O . LYS A 1 92 ? -5.289 -3.760 14.541 1.00 96.25 92 LYS A O 1
ATOM 713 N N . ILE A 1 93 ? -4.833 -1.555 14.363 1.00 97.00 93 ILE A N 1
ATOM 714 C CA . ILE A 1 93 ? -4.668 -1.536 12.901 1.00 97.00 93 ILE A CA 1
ATOM 715 C C . ILE A 1 93 ? -3.549 -2.487 12.472 1.00 97.00 93 ILE A C 1
ATOM 717 O O . ILE A 1 93 ? -3.769 -3.321 11.597 1.00 97.00 93 ILE A O 1
ATOM 721 N N . SER A 1 94 ? -2.386 -2.415 13.123 1.00 96.00 94 SER A N 1
ATOM 722 C CA . SER A 1 94 ? -1.234 -3.280 12.845 1.00 96.00 94 SER A CA 1
ATOM 723 C C . SER A 1 94 ? -1.583 -4.768 13.005 1.00 96.00 94 SER A C 1
ATOM 725 O O . SER A 1 94 ? -1.449 -5.549 12.061 1.00 96.00 94 SER A O 1
ATOM 727 N N . LYS A 1 95 ? -2.164 -5.154 14.153 1.00 95.69 95 LYS A N 1
ATOM 728 C CA . LYS A 1 95 ? -2.594 -6.541 14.415 1.00 95.69 95 LYS A CA 1
ATOM 729 C C . LYS A 1 95 ? -3.655 -7.031 13.429 1.00 95.69 95 LYS A C 1
ATOM 731 O O . LYS A 1 95 ? -3.617 -8.183 12.996 1.00 95.69 95 LYS A O 1
ATOM 736 N N . TRP A 1 96 ? -4.625 -6.178 13.100 1.00 96.81 96 TRP A N 1
ATOM 737 C CA . TRP A 1 96 ? -5.678 -6.509 12.143 1.00 96.81 96 TRP A CA 1
ATOM 738 C C . TRP A 1 96 ? -5.105 -6.701 10.734 1.00 96.81 96 TRP A C 1
ATOM 740 O O . TRP A 1 96 ? -5.436 -7.678 10.058 1.00 96.81 96 TRP A O 1
ATOM 750 N N . TRP A 1 97 ? -4.193 -5.820 10.320 1.00 97.00 97 TRP A N 1
ATOM 751 C CA . TRP A 1 97 ? -3.513 -5.910 9.036 1.00 97.00 97 TRP A CA 1
ATOM 752 C C . TRP A 1 97 ? -2.700 -7.191 8.913 1.00 97.00 97 TRP A C 1
ATOM 754 O O . TRP A 1 97 ? -2.873 -7.920 7.941 1.00 97.00 97 TRP A O 1
ATOM 764 N N . ASP A 1 98 ? -1.875 -7.531 9.902 1.00 95.75 98 ASP A N 1
ATOM 765 C CA . ASP A 1 98 ? -1.058 -8.746 9.837 1.00 95.75 98 ASP A CA 1
ATOM 766 C C . ASP A 1 98 ? -1.887 -10.015 9.646 1.00 95.75 98 ASP A C 1
ATOM 768 O O . ASP A 1 98 ? -1.466 -10.933 8.935 1.00 95.75 98 ASP A O 1
ATOM 772 N N . LYS A 1 99 ? -3.099 -10.038 10.206 1.00 96.19 99 LYS A N 1
ATOM 773 C CA . LYS A 1 99 ? -4.034 -11.150 10.042 1.00 96.19 99 LYS A CA 1
ATOM 774 C C . LYS A 1 99 ? -4.668 -11.211 8.649 1.00 96.19 99 LYS A C 1
ATOM 776 O O . LYS A 1 99 ? -4.904 -12.310 8.147 1.00 96.19 99 LYS A O 1
ATOM 781 N N . TYR A 1 100 ? -4.971 -10.068 8.030 1.00 97.25 100 TYR A N 1
ATOM 782 C CA . TYR A 1 100 ? -5.819 -10.004 6.828 1.00 97.25 100 TYR A CA 1
ATOM 783 C C . TYR A 1 100 ? -5.161 -9.381 5.586 1.00 97.25 100 TYR A C 1
ATOM 785 O O . TYR A 1 100 ? -5.804 -9.310 4.538 1.00 97.25 100 TYR A O 1
ATOM 793 N N . LYS A 1 101 ? -3.882 -8.988 5.640 1.00 95.50 101 LYS A N 1
ATOM 794 C CA . LYS A 1 101 ? -3.154 -8.322 4.540 1.00 95.50 101 LYS A CA 1
ATOM 795 C C . LYS A 1 101 ? -3.210 -9.072 3.208 1.00 95.50 101 LYS A C 1
ATOM 797 O O . LYS A 1 101 ? -3.275 -8.458 2.149 1.00 95.50 101 LYS A O 1
ATOM 802 N N . THR A 1 102 ? -3.280 -10.403 3.239 1.00 96.56 102 THR A N 1
ATOM 803 C CA . THR A 1 102 ? -3.358 -11.252 2.035 1.00 96.56 102 THR A CA 1
ATOM 804 C C . THR A 1 102 ? -4.697 -11.171 1.290 1.00 96.56 102 THR A C 1
ATOM 806 O O . THR A 1 102 ? -4.786 -11.633 0.145 1.00 96.56 102 THR A O 1
ATOM 809 N N . LEU A 1 103 ? -5.729 -10.590 1.916 1.00 97.38 103 LEU A N 1
ATOM 810 C CA . LEU A 1 103 ? -7.038 -10.345 1.309 1.00 97.38 103 LEU A CA 1
ATOM 811 C C . LEU A 1 103 ? -7.046 -9.079 0.442 1.00 97.38 103 LEU A C 1
ATOM 813 O O . LEU A 1 103 ? -7.849 -8.988 -0.484 1.00 97.38 103 LEU A O 1
ATOM 817 N N . PHE A 1 104 ? -6.143 -8.125 0.694 1.00 97.44 104 PHE A N 1
ATOM 818 C CA . PHE A 1 104 ? -6.066 -6.853 -0.028 1.00 97.44 104 PHE A CA 1
ATOM 819 C C . PHE A 1 104 ? -5.402 -7.010 -1.396 1.00 97.44 104 PHE A C 1
ATOM 821 O O . PHE A 1 104 ? -4.224 -6.700 -1.599 1.00 97.44 104 PHE A O 1
ATOM 828 N N . ARG A 1 105 ? -6.197 -7.518 -2.338 1.00 97.38 105 ARG A N 1
ATOM 829 C CA . ARG A 1 105 ? -5.798 -7.799 -3.715 1.00 97.38 105 ARG A CA 1
ATOM 830 C C . ARG A 1 105 ? -6.557 -6.909 -4.684 1.00 97.38 105 ARG A C 1
ATOM 832 O O . ARG A 1 105 ? -7.787 -6.946 -4.725 1.00 97.38 105 ARG A O 1
ATOM 839 N N . CYS A 1 106 ? -5.823 -6.158 -5.491 1.00 97.81 106 CYS A N 1
ATOM 840 C CA . CYS A 1 106 ? -6.388 -5.212 -6.441 1.00 97.81 106 CYS A CA 1
ATOM 841 C C . CYS A 1 106 ? -6.247 -5.693 -7.880 1.00 97.81 106 CYS A C 1
ATOM 843 O O . CYS A 1 106 ? -5.359 -6.471 -8.223 1.00 97.81 106 CYS A O 1
ATOM 845 N N . ASN A 1 107 ? -7.151 -5.203 -8.724 1.00 95.38 107 ASN A N 1
ATOM 846 C CA . ASN A 1 107 ? -7.161 -5.433 -10.161 1.00 95.38 107 ASN A CA 1
ATOM 847 C C . ASN A 1 107 ? -7.458 -4.112 -10.865 1.00 95.38 107 ASN A C 1
ATOM 849 O O . ASN A 1 107 ? -8.396 -3.411 -10.486 1.00 95.38 107 ASN A O 1
ATOM 853 N N . SER A 1 108 ? -6.710 -3.803 -11.919 1.00 95.19 108 SER A N 1
ATOM 854 C CA . SER A 1 108 ? -7.057 -2.746 -12.870 1.00 95.19 108 SER A CA 1
ATOM 855 C C . SER A 1 108 ? -6.476 -3.081 -14.242 1.00 95.19 108 SER A C 1
ATOM 857 O O . SER A 1 108 ? -5.561 -3.893 -14.353 1.00 95.19 108 SER A O 1
ATOM 859 N N . SER A 1 109 ? -6.968 -2.430 -15.297 1.00 93.94 109 SER A N 1
ATOM 860 C CA . SER A 1 109 ? -6.409 -2.573 -16.651 1.00 93.94 109 SER A CA 1
ATOM 861 C C . SER A 1 109 ? -4.976 -2.043 -16.778 1.00 93.94 109 SER A C 1
ATOM 863 O O . SER A 1 109 ? -4.269 -2.394 -17.719 1.00 93.94 109 SER A O 1
ATOM 865 N N . THR A 1 110 ? -4.544 -1.194 -15.845 1.00 93.62 110 THR A N 1
ATOM 866 C CA . THR A 1 110 ? -3.199 -0.609 -15.792 1.00 93.62 110 THR A CA 1
ATOM 867 C C . THR A 1 110 ? -2.246 -1.375 -14.877 1.00 93.62 110 THR A C 1
ATOM 869 O O . THR A 1 110 ? -1.057 -1.060 -14.845 1.00 93.62 110 THR A O 1
ATOM 872 N N . PHE A 1 111 ? -2.740 -2.379 -14.148 1.00 97.06 111 PHE A N 1
ATOM 873 C CA . PHE A 1 111 ? -1.954 -3.189 -13.227 1.00 97.06 111 PHE A CA 1
ATOM 874 C C . PHE A 1 111 ? -1.674 -4.563 -13.834 1.00 97.06 111 PHE A C 1
ATOM 876 O O . PHE A 1 111 ? -2.582 -5.316 -14.169 1.00 97.06 111 PHE A O 1
ATOM 883 N N . ASN A 1 112 ? -0.395 -4.894 -13.984 1.00 96.12 112 ASN A N 1
ATOM 884 C CA . ASN A 1 112 ? 0.062 -6.096 -14.679 1.00 96.12 112 ASN A CA 1
ATOM 885 C C . ASN A 1 112 ? 0.165 -7.349 -13.793 1.00 96.12 112 ASN A C 1
ATOM 887 O O . ASN A 1 112 ? 0.649 -8.373 -14.272 1.00 96.12 112 ASN A O 1
ATOM 891 N N . VAL A 1 113 ? -0.260 -7.277 -12.530 1.00 96.69 113 VAL A N 1
ATOM 892 C CA . VAL A 1 113 ? -0.340 -8.429 -11.624 1.00 96.69 113 VAL A CA 1
ATOM 893 C C . VAL A 1 113 ? -1.811 -8.686 -11.322 1.00 96.69 113 VAL A C 1
ATOM 895 O O . VAL A 1 113 ? -2.448 -7.925 -10.593 1.00 96.69 113 VAL A O 1
ATOM 898 N N . GLU A 1 114 ? -2.369 -9.751 -11.900 1.00 96.75 114 GLU A N 1
ATOM 899 C CA . GLU A 1 114 ? -3.754 -10.136 -11.631 1.00 96.75 114 GLU A CA 1
ATOM 900 C C . GLU A 1 114 ? -3.918 -10.486 -10.147 1.00 96.75 114 GLU A C 1
ATOM 902 O O . GLU A 1 114 ? -3.202 -11.326 -9.602 1.00 96.75 114 GLU A O 1
ATOM 907 N N . LYS A 1 115 ? -4.880 -9.833 -9.489 1.00 96.56 115 LYS A N 1
ATOM 908 C CA . LYS A 1 115 ? -5.152 -9.925 -8.049 1.00 96.56 115 LYS A CA 1
ATOM 909 C C . LYS A 1 115 ? -3.890 -9.667 -7.225 1.00 96.56 115 LYS A C 1
ATOM 911 O O . LYS A 1 115 ? -3.692 -10.308 -6.192 1.00 96.56 115 LYS A O 1
ATOM 916 N N . GLY A 1 116 ? -3.052 -8.743 -7.688 1.00 97.75 116 GLY A N 1
ATOM 917 C CA . GLY A 1 116 ? -1.819 -8.387 -7.013 1.00 97.75 116 GLY A CA 1
ATOM 918 C C . GLY A 1 116 ? -2.057 -7.636 -5.707 1.00 97.75 116 GLY A C 1
ATOM 919 O O . GLY A 1 116 ? -3.100 -7.019 -5.475 1.00 97.75 116 GLY A O 1
ATOM 920 N N . SER A 1 117 ? -1.039 -7.690 -4.864 1.00 98.00 117 SER A N 1
ATOM 921 C CA . SER A 1 117 ? -0.862 -6.926 -3.635 1.00 98.00 117 SER A CA 1
ATOM 922 C C . SER A 1 117 ? -1.253 -5.445 -3.771 1.00 98.00 117 SER A C 1
ATOM 924 O O . SER A 1 117 ? -0.835 -4.762 -4.709 1.00 98.00 117 SER A O 1
ATOM 926 N N . ILE A 1 118 ? -1.979 -4.919 -2.778 1.00 98.31 118 ILE A N 1
ATOM 927 C CA . ILE A 1 118 ? -2.270 -3.481 -2.645 1.00 98.31 118 ILE A CA 1
ATOM 928 C C . ILE A 1 118 ? -1.002 -2.612 -2.588 1.00 98.31 118 ILE A C 1
ATOM 930 O O . ILE A 1 118 ? -1.025 -1.488 -3.078 1.00 98.31 118 ILE A O 1
ATOM 934 N N . LEU A 1 119 ? 0.120 -3.124 -2.065 1.00 98.19 119 LEU A N 1
ATOM 935 C CA . LEU A 1 119 ? 1.392 -2.386 -2.043 1.00 98.19 119 LEU A CA 1
ATOM 936 C C . LEU A 1 119 ? 1.922 -2.154 -3.456 1.00 98.19 119 LEU A C 1
ATOM 938 O O . LEU A 1 119 ? 2.263 -1.033 -3.820 1.00 98.19 119 LEU A O 1
ATOM 942 N 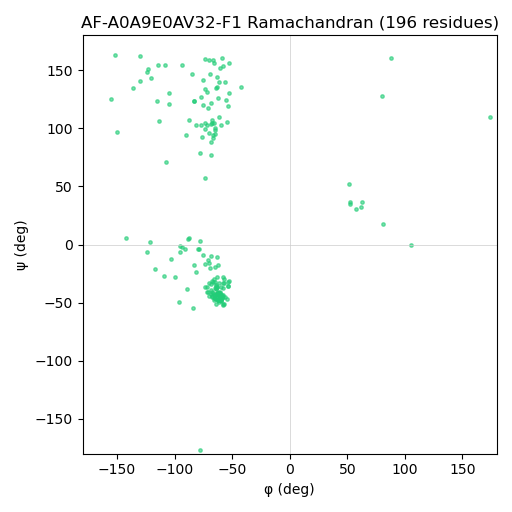N . LYS A 1 120 ? 1.942 -3.206 -4.281 1.00 98.50 120 LYS A N 1
ATOM 943 C CA . LYS A 1 120 ? 2.343 -3.099 -5.693 1.00 98.50 120 LYS A CA 1
ATOM 944 C C . LYS A 1 120 ? 1.369 -2.235 -6.477 1.00 98.50 120 LYS A C 1
ATOM 946 O O . LYS A 1 120 ? 1.783 -1.454 -7.330 1.00 98.50 120 LYS A O 1
ATOM 951 N N . PHE A 1 121 ? 0.082 -2.351 -6.161 1.00 98.44 121 PHE A N 1
ATOM 952 C CA . PHE A 1 121 ? -0.933 -1.495 -6.747 1.00 98.44 121 PHE A CA 1
ATOM 953 C C . PHE A 1 121 ? -0.669 -0.017 -6.428 1.00 98.44 121 PHE A C 1
ATOM 955 O O . PHE A 1 121 ? -0.690 0.799 -7.344 1.00 98.44 121 PHE A O 1
ATOM 962 N N . ALA A 1 122 ? -0.326 0.331 -5.184 1.00 98.25 122 ALA A N 1
ATOM 963 C CA . ALA A 1 122 ? -0.000 1.703 -4.790 1.00 98.25 122 ALA A CA 1
ATOM 964 C C . ALA A 1 122 ? 1.197 2.290 -5.563 1.00 98.25 122 ALA A C 1
ATOM 966 O O . ALA A 1 122 ? 1.145 3.459 -5.944 1.00 98.25 122 ALA A O 1
ATOM 967 N N . ILE A 1 123 ? 2.216 1.479 -5.883 1.00 98.19 123 ILE A N 1
ATOM 968 C CA . ILE A 1 123 ? 3.323 1.883 -6.774 1.00 98.19 123 ILE A CA 1
ATOM 969 C C . ILE A 1 123 ? 2.792 2.275 -8.156 1.00 98.19 123 ILE A C 1
ATOM 971 O O . ILE A 1 123 ? 3.142 3.324 -8.691 1.00 98.19 123 ILE A O 1
ATOM 975 N N . VAL A 1 124 ? 1.921 1.447 -8.745 1.00 97.44 124 VAL A N 1
ATOM 976 C CA . VAL A 1 124 ? 1.337 1.719 -10.071 1.00 97.44 124 VAL A CA 1
ATOM 977 C C . VAL A 1 124 ? 0.470 2.975 -10.056 1.00 97.44 124 VAL A C 1
ATOM 979 O O . VAL A 1 124 ? 0.466 3.724 -11.030 1.00 97.44 124 VAL A O 1
ATOM 982 N N . GLN A 1 125 ? -0.232 3.223 -8.949 1.00 97.62 125 GLN A N 1
ATOM 983 C CA . GLN A 1 125 ? -1.038 4.430 -8.756 1.00 97.62 125 GLN A CA 1
ATOM 984 C C . GLN A 1 125 ? -0.209 5.655 -8.356 1.00 97.62 125 GLN A C 1
ATOM 986 O O . GLN A 1 125 ? -0.762 6.749 -8.237 1.00 97.62 125 GLN A O 1
ATOM 991 N N . GLY A 1 126 ? 1.101 5.507 -8.156 1.00 97.31 126 GLY A N 1
ATOM 992 C CA . GLY A 1 126 ? 1.993 6.591 -7.771 1.00 97.31 126 GLY A CA 1
ATOM 993 C C . GLY A 1 126 ? 1.664 7.200 -6.402 1.00 97.31 126 GLY A C 1
ATOM 994 O O . GLY A 1 126 ? 1.671 8.425 -6.274 1.00 97.31 126 GLY A O 1
ATOM 995 N N . PHE A 1 127 ? 1.233 6.386 -5.429 1.00 98.00 127 PHE A N 1
ATOM 996 C CA . PHE A 1 127 ? 0.715 6.864 -4.141 1.00 98.00 127 PHE A CA 1
ATOM 997 C C . PHE A 1 127 ? 1.706 6.611 -2.991 1.00 98.00 127 PHE A C 1
ATOM 999 O O . PHE A 1 127 ? 1.483 5.760 -2.134 1.00 98.00 127 PHE A O 1
ATOM 1006 N N . GLU A 1 128 ? 2.809 7.362 -2.978 1.00 97.88 128 GLU A N 1
ATOM 1007 C CA . GLU A 1 128 ? 3.878 7.285 -1.959 1.00 97.88 128 GLU A CA 1
ATOM 1008 C C . GLU A 1 128 ? 3.391 7.455 -0.516 1.00 97.88 128 GLU A C 1
ATOM 1010 O O . GLU A 1 128 ? 3.718 6.580 0.291 1.00 97.88 128 GLU A O 1
ATOM 1015 N N . PRO A 1 129 ? 2.544 8.458 -0.190 1.00 98.06 129 PRO A N 1
ATOM 1016 C CA . PRO A 1 129 ? 2.040 8.631 1.171 1.00 98.06 129 PRO A CA 1
ATOM 1017 C C . PRO A 1 129 ? 1.378 7.383 1.755 1.00 98.06 129 PRO A C 1
ATOM 1019 O O . PRO A 1 129 ? 1.476 7.130 2.950 1.00 98.06 129 PRO A O 1
ATOM 1022 N N . PHE A 1 130 ? 0.737 6.552 0.927 1.00 98.19 130 PHE A N 1
ATOM 1023 C CA . PHE A 1 130 ? 0.186 5.290 1.409 1.00 98.19 130 PHE A CA 1
ATOM 1024 C C . PHE A 1 130 ? 1.282 4.365 1.952 1.00 98.19 130 PHE A C 1
ATOM 1026 O O . PHE A 1 130 ? 1.135 3.836 3.051 1.00 98.19 130 PHE A O 1
ATOM 1033 N N . LEU A 1 131 ? 2.383 4.191 1.214 1.00 98.19 131 LEU A N 1
ATOM 1034 C CA . LEU A 1 131 ? 3.500 3.325 1.610 1.00 98.19 131 LEU A CA 1
ATOM 1035 C C . LEU A 1 131 ? 4.219 3.862 2.850 1.00 98.19 131 LEU A C 1
ATOM 1037 O O . LEU A 1 131 ? 4.551 3.096 3.755 1.00 98.19 131 LEU A O 1
ATOM 1041 N N . GLU A 1 132 ? 4.425 5.174 2.911 1.00 98.12 132 GLU A N 1
ATOM 1042 C CA . GLU A 1 132 ? 5.050 5.827 4.059 1.00 98.12 132 GLU A CA 1
ATOM 1043 C C . GLU A 1 132 ? 4.185 5.698 5.313 1.00 98.12 132 GLU A C 1
ATOM 1045 O O . GLU A 1 132 ? 4.686 5.304 6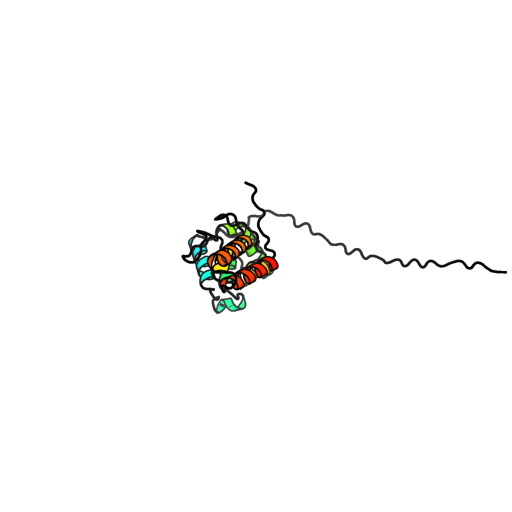.365 1.00 98.12 132 GLU A O 1
ATOM 1050 N N . THR A 1 133 ? 2.877 5.945 5.210 1.00 97.75 133 THR A N 1
ATOM 1051 C CA . THR A 1 133 ? 1.969 5.874 6.360 1.00 97.75 133 THR A CA 1
ATOM 1052 C C . THR A 1 133 ? 1.815 4.449 6.881 1.00 97.75 133 THR A C 1
ATOM 1054 O O . THR A 1 133 ? 1.900 4.233 8.093 1.00 97.75 133 THR A O 1
ATOM 1057 N N . ILE A 1 134 ? 1.630 3.446 6.015 1.00 96.81 134 ILE A N 1
ATOM 1058 C CA . ILE A 1 134 ? 1.455 2.064 6.495 1.00 96.81 134 ILE A CA 1
ATOM 1059 C C . ILE A 1 134 ? 2.700 1.527 7.207 1.00 96.81 134 ILE A C 1
ATOM 1061 O O . ILE A 1 134 ? 2.563 0.797 8.188 1.00 96.81 134 ILE A O 1
ATOM 1065 N N . VAL A 1 135 ? 3.902 1.915 6.772 1.00 97.00 135 VAL A N 1
ATOM 1066 C CA . VAL A 1 135 ? 5.150 1.482 7.414 1.00 97.00 135 VAL A CA 1
ATOM 1067 C C . VAL A 1 135 ? 5.483 2.367 8.611 1.00 97.00 135 VAL A C 1
ATOM 1069 O O . VAL A 1 135 ? 5.646 1.866 9.719 1.00 97.00 135 VAL A O 1
ATOM 1072 N N . GLY A 1 136 ? 5.558 3.682 8.413 1.00 96.25 136 GLY A N 1
ATOM 1073 C CA . GLY A 1 136 ? 6.012 4.632 9.428 1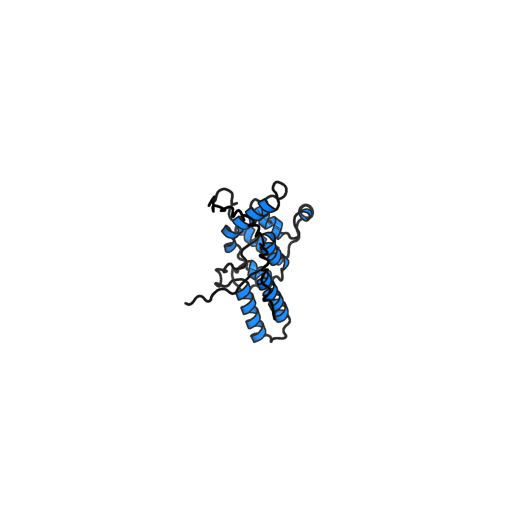.00 96.25 136 GLY A CA 1
ATOM 1074 C C . GLY A 1 136 ? 5.013 4.845 10.563 1.00 96.25 136 GLY A C 1
ATOM 1075 O O . GLY A 1 136 ? 5.419 4.972 11.716 1.00 96.25 136 GLY A O 1
ATOM 1076 N N . THR A 1 137 ? 3.711 4.841 10.261 1.00 95.81 137 THR A N 1
ATOM 1077 C CA . THR A 1 137 ? 2.662 5.069 11.268 1.00 95.81 137 THR A CA 1
ATOM 1078 C C . THR A 1 137 ? 2.096 3.758 11.792 1.00 95.81 137 THR A C 1
ATOM 1080 O O . THR A 1 137 ? 2.013 3.571 13.005 1.00 95.81 137 THR A O 1
ATOM 1083 N N . TYR A 1 138 ? 1.715 2.836 10.903 1.00 95.81 138 TYR A N 1
ATOM 1084 C CA . TYR A 1 138 ? 1.041 1.595 11.303 1.00 95.81 138 TYR A CA 1
ATOM 1085 C C . TYR A 1 138 ? 1.975 0.402 11.519 1.00 95.81 138 TYR A C 1
ATOM 1087 O O . TYR A 1 138 ? 1.499 -0.661 11.921 1.00 95.81 138 TYR A O 1
ATOM 1095 N N . GLN A 1 139 ? 3.285 0.570 11.298 1.00 95.12 139 GLN A N 1
ATOM 1096 C CA . GLN A 1 139 ? 4.304 -0.473 11.491 1.00 95.12 139 GLN A CA 1
ATOM 1097 C C . GLN A 1 139 ? 3.950 -1.774 10.760 1.00 95.12 139 GLN A C 1
ATOM 1099 O O . GLN A 1 139 ? 4.188 -2.874 11.256 1.00 95.12 139 GLN A O 1
ATOM 1104 N N . MET A 1 140 ? 3.320 -1.652 9.591 1.00 95.44 140 MET A N 1
ATOM 1105 C CA . MET A 1 140 ? 2.938 -2.798 8.781 1.00 95.44 140 MET A CA 1
ATOM 1106 C C . MET A 1 140 ? 4.163 -3.382 8.082 1.00 95.44 140 MET A C 1
ATOM 1108 O O . MET A 1 140 ? 5.030 -2.665 7.585 1.00 95.44 140 MET A O 1
ATOM 1112 N N . ASP A 1 141 ? 4.199 -4.707 7.996 1.00 95.25 141 ASP A N 1
ATOM 1113 C CA . ASP A 1 141 ? 5.266 -5.435 7.319 1.00 95.25 141 ASP A CA 1
ATOM 1114 C C . ASP A 1 141 ? 5.249 -5.196 5.796 1.00 95.25 141 ASP A C 1
ATOM 1116 O O . ASP A 1 141 ? 4.425 -5.755 5.065 1.00 95.25 141 ASP A O 1
ATOM 1120 N N . ILE A 1 142 ? 6.196 -4.380 5.321 1.00 96.50 142 ILE A N 1
ATOM 1121 C CA . ILE A 1 142 ? 6.423 -4.081 3.897 1.00 96.50 142 ILE A CA 1
ATOM 1122 C C . ILE A 1 142 ? 7.070 -5.251 3.134 1.00 96.50 142 ILE A C 1
ATOM 1124 O O . ILE A 1 142 ? 7.038 -5.288 1.904 1.00 96.50 142 ILE A O 1
ATOM 1128 N N . ASN A 1 143 ? 7.660 -6.221 3.842 1.00 96.88 143 ASN A N 1
ATOM 1129 C CA . ASN A 1 143 ? 8.370 -7.357 3.252 1.00 96.88 143 ASN A CA 1
ATOM 1130 C C . ASN A 1 143 ? 7.453 -8.550 2.950 1.00 96.88 143 ASN A C 1
ATOM 1132 O O . ASN A 1 143 ? 7.946 -9.595 2.516 1.00 96.88 143 ASN A O 1
ATOM 1136 N N . TYR A 1 144 ? 6.137 -8.424 3.150 1.00 94.94 144 TYR A N 1
ATOM 1137 C CA . TYR A 1 144 ? 5.230 -9.536 2.896 1.00 94.94 144 TYR A CA 1
ATOM 1138 C C . TYR A 1 144 ? 5.272 -9.973 1.423 1.00 94.94 144 TYR A C 1
ATOM 1140 O O . TYR A 1 144 ? 5.317 -9.165 0.491 1.00 94.94 144 TYR A O 1
ATOM 1148 N N . ILE A 1 145 ? 5.227 -11.288 1.221 1.00 96.94 145 ILE A N 1
ATOM 1149 C CA . ILE A 1 145 ? 5.245 -11.898 -0.105 1.00 96.94 145 ILE A CA 1
ATOM 1150 C C . ILE A 1 145 ? 3.833 -11.900 -0.680 1.00 96.94 145 ILE A C 1
ATOM 1152 O O . ILE A 1 145 ? 2.906 -12.444 -0.077 1.00 96.94 145 ILE A O 1
ATOM 1156 N N . ASP A 1 146 ? 3.668 -11.304 -1.857 1.00 96.56 146 ASP A N 1
ATOM 1157 C CA . ASP A 1 146 ? 2.410 -11.358 -2.584 1.00 96.56 146 ASP A CA 1
ATOM 1158 C C . ASP A 1 146 ? 2.179 -12.775 -3.134 1.00 96.56 146 ASP A C 1
ATOM 1160 O O . ASP A 1 146 ? 2.945 -13.241 -3.980 1.00 96.56 146 ASP A O 1
ATOM 1164 N N . PRO A 1 147 ? 1.117 -13.474 -2.711 1.00 95.69 147 PRO A N 1
ATOM 1165 C CA . PRO A 1 147 ? 0.830 -14.825 -3.184 1.00 95.69 147 PRO A CA 1
ATOM 1166 C C . PRO A 1 147 ? 0.419 -14.894 -4.664 1.00 95.69 147 PRO A C 1
ATOM 1168 O O . PRO A 1 147 ? 0.292 -15.997 -5.190 1.00 95.69 147 PRO A O 1
ATOM 1171 N N . ALA A 1 148 ? 0.153 -13.765 -5.333 1.00 96.88 148 ALA A N 1
ATOM 1172 C CA . ALA A 1 148 ? -0.186 -13.763 -6.757 1.00 96.88 148 ALA A CA 1
ATOM 1173 C C . ALA A 1 148 ? 1.014 -14.115 -7.656 1.00 96.88 148 ALA A C 1
ATOM 1175 O O . ALA A 1 148 ? 0.837 -14.734 -8.702 1.00 96.88 148 ALA A O 1
ATOM 1176 N N . ASP A 1 149 ? 2.228 -13.734 -7.254 1.00 96.06 149 ASP A N 1
ATOM 1177 C CA . ASP A 1 149 ? 3.443 -13.899 -8.063 1.00 96.06 149 ASP A CA 1
ATOM 1178 C C . ASP A 1 149 ? 4.693 -14.276 -7.244 1.00 96.06 149 ASP A C 1
ATOM 1180 O O . ASP A 1 149 ? 5.786 -14.347 -7.800 1.00 96.06 149 ASP A O 1
ATOM 1184 N N . ASN A 1 150 ? 4.536 -14.524 -5.940 1.00 96.00 150 ASN A N 1
ATOM 1185 C CA . ASN A 1 150 ? 5.597 -14.850 -4.984 1.00 96.00 150 ASN A CA 1
ATOM 1186 C C . ASN A 1 150 ? 6.709 -13.794 -4.873 1.00 96.00 150 ASN A C 1
ATOM 1188 O O . ASN A 1 150 ? 7.851 -14.127 -4.565 1.00 96.00 150 ASN A O 1
ATOM 1192 N N . ARG A 1 151 ? 6.378 -12.518 -5.096 1.00 96.38 151 ARG A N 1
ATOM 1193 C CA . ARG A 1 151 ? 7.306 -11.380 -4.978 1.00 96.38 151 ARG A CA 1
ATOM 1194 C C . ARG A 1 151 ? 6.814 -10.384 -3.937 1.00 96.38 151 ARG A C 1
ATOM 1196 O O . ARG A 1 151 ? 5.609 -10.123 -3.867 1.00 96.38 151 ARG A O 1
ATOM 1203 N N . ASN A 1 152 ? 7.717 -9.769 -3.176 1.00 97.62 152 ASN A N 1
ATOM 1204 C CA . ASN A 1 152 ? 7.339 -8.586 -2.397 1.00 97.62 152 ASN A CA 1
ATOM 1205 C C . ASN A 1 152 ? 7.269 -7.334 -3.295 1.00 97.62 152 ASN A C 1
ATOM 1207 O O . ASN A 1 152 ? 7.407 -7.401 -4.523 1.00 97.62 152 ASN A O 1
ATOM 1211 N N . VAL A 1 153 ? 6.991 -6.176 -2.695 1.00 98.12 153 VAL A N 1
ATOM 1212 C CA . VAL A 1 153 ? 6.854 -4.917 -3.441 1.00 98.12 153 VAL A CA 1
ATOM 1213 C C . VAL A 1 153 ? 8.182 -4.430 -4.044 1.00 98.12 153 VAL A C 1
ATOM 1215 O O . VAL A 1 153 ? 8.175 -3.905 -5.157 1.00 98.12 153 VAL A O 1
ATOM 1218 N N . LEU A 1 154 ? 9.322 -4.654 -3.382 1.00 98.44 154 LEU A N 1
ATOM 1219 C CA . LEU A 1 154 ? 10.639 -4.251 -3.889 1.00 98.44 154 LEU A CA 1
ATOM 1220 C C . LEU A 1 154 ? 11.088 -5.115 -5.073 1.00 98.44 154 LEU A C 1
ATOM 1222 O O . LEU A 1 154 ? 11.596 -4.584 -6.062 1.00 98.44 154 LEU A O 1
ATOM 1226 N N . ASP A 1 155 ? 10.851 -6.425 -5.017 1.00 98.25 155 ASP A N 1
ATOM 1227 C CA . ASP A 1 155 ? 11.098 -7.334 -6.142 1.00 98.25 155 ASP A CA 1
ATOM 1228 C C . ASP A 1 155 ? 10.294 -6.905 -7.377 1.00 98.25 155 ASP A C 1
ATOM 1230 O O . ASP A 1 155 ? 10.834 -6.799 -8.478 1.00 98.25 155 ASP A O 1
ATOM 1234 N N . TYR A 1 156 ? 9.014 -6.568 -7.181 1.00 98.12 156 TYR A N 1
ATOM 1235 C CA . TYR A 1 156 ? 8.158 -6.051 -8.248 1.00 98.12 156 TYR A CA 1
ATOM 1236 C C . TYR A 1 156 ? 8.715 -4.763 -8.879 1.00 98.12 156 TYR A C 1
ATOM 1238 O O . TYR A 1 156 ? 8.766 -4.657 -10.106 1.00 98.12 156 TYR A O 1
ATOM 1246 N N . VAL A 1 157 ? 9.171 -3.802 -8.065 1.00 98.50 157 VAL A N 1
ATOM 1247 C CA . VAL A 1 157 ? 9.784 -2.557 -8.563 1.00 98.50 157 VAL A CA 1
ATOM 1248 C C . VAL A 1 157 ? 11.073 -2.837 -9.338 1.00 98.50 157 VAL A C 1
ATOM 1250 O O . VAL A 1 157 ? 11.272 -2.261 -10.410 1.00 98.50 157 VAL A O 1
ATOM 1253 N N . ASN A 1 158 ? 11.931 -3.736 -8.844 1.00 98.38 158 ASN A N 1
ATOM 1254 C CA . ASN A 1 158 ? 13.164 -4.125 -9.534 1.00 98.38 158 ASN A CA 1
ATOM 1255 C C . ASN A 1 158 ? 12.877 -4.759 -10.907 1.00 98.38 158 ASN A C 1
ATOM 1257 O O . ASN A 1 158 ? 13.530 -4.407 -11.894 1.00 98.38 158 ASN A O 1
ATOM 1261 N N . ASP A 1 159 ? 11.872 -5.631 -10.992 1.00 97.81 159 ASP A N 1
ATOM 1262 C CA . ASP A 1 159 ? 11.477 -6.277 -12.247 1.00 97.81 159 ASP A CA 1
ATOM 1263 C C . ASP A 1 159 ? 10.878 -5.281 -13.246 1.00 97.81 159 ASP A C 1
ATOM 1265 O O . ASP A 1 159 ? 11.243 -5.280 -14.428 1.00 97.81 159 ASP A O 1
ATOM 1269 N N . GLU A 1 160 ? 9.996 -4.388 -12.788 1.00 98.00 160 GLU A N 1
ATOM 1270 C CA . GLU A 1 160 ? 9.439 -3.328 -13.633 1.00 98.00 160 GLU A CA 1
ATOM 1271 C C . GLU A 1 160 ? 10.528 -2.366 -14.123 1.00 98.00 160 GLU A C 1
ATOM 1273 O O . GLU A 1 160 ? 10.491 -1.936 -15.281 1.00 98.00 160 GLU A O 1
ATOM 1278 N N . LEU A 1 161 ? 11.529 -2.065 -13.289 1.00 98.38 161 LEU A N 1
ATOM 1279 C CA . LEU A 1 161 ? 12.679 -1.237 -13.656 1.00 98.38 161 LEU A CA 1
ATOM 1280 C C . LEU A 1 161 ? 13.510 -1.914 -14.750 1.00 98.38 161 LEU A C 1
ATOM 1282 O O . LEU A 1 161 ? 13.758 -1.308 -15.798 1.00 98.38 161 LEU A O 1
ATOM 1286 N N . ALA A 1 162 ? 13.880 -3.181 -14.552 1.00 98.38 162 ALA A N 1
ATOM 1287 C CA . ALA A 1 162 ? 14.645 -3.956 -15.527 1.00 98.38 162 ALA A CA 1
ATOM 1288 C C . ALA A 1 162 ? 13.896 -4.091 -16.864 1.00 98.38 162 ALA A C 1
ATOM 1290 O O . ALA A 1 162 ? 14.467 -3.860 -17.936 1.00 98.38 162 ALA A O 1
ATOM 1291 N N . LYS A 1 163 ? 12.594 -4.398 -16.812 1.00 97.88 163 LYS A N 1
ATOM 1292 C CA . LYS A 1 163 ? 11.725 -4.489 -17.992 1.00 97.88 163 LYS A CA 1
ATOM 1293 C C . LYS A 1 163 ? 11.630 -3.158 -18.734 1.00 97.88 163 LYS A C 1
ATOM 1295 O O . LYS A 1 163 ? 11.734 -3.141 -19.962 1.00 97.88 163 LYS A O 1
ATOM 1300 N N . THR A 1 164 ? 11.453 -2.054 -18.011 1.00 98.06 164 THR A N 1
ATOM 1301 C CA . THR A 1 164 ? 11.362 -0.707 -18.596 1.00 98.06 164 THR A CA 1
ATOM 1302 C C . THR A 1 164 ? 12.665 -0.347 -19.306 1.00 98.06 164 THR A C 1
ATOM 1304 O O . THR A 1 164 ? 12.632 0.022 -20.476 1.00 98.06 164 THR A O 1
ATOM 1307 N N . ILE A 1 165 ? 13.820 -0.558 -18.668 1.00 98.44 165 ILE A N 1
ATOM 1308 C CA . ILE A 1 165 ? 15.131 -0.310 -19.290 1.00 98.44 165 ILE A CA 1
ATOM 1309 C C . ILE A 1 165 ? 15.300 -1.150 -20.561 1.00 98.44 165 ILE A C 1
ATOM 1311 O O . ILE A 1 165 ? 15.706 -0.624 -21.596 1.00 98.44 165 ILE A O 1
ATOM 1315 N N . LYS A 1 166 ? 14.951 -2.442 -20.505 1.00 98.31 166 LYS A N 1
ATOM 1316 C CA . LYS A 1 166 ? 15.082 -3.362 -21.643 1.00 98.31 166 LYS A CA 1
ATOM 1317 C C . LYS A 1 166 ? 14.199 -2.975 -22.832 1.00 98.31 166 LYS A C 1
ATOM 1319 O O . LYS A 1 166 ? 14.604 -3.171 -23.972 1.00 98.31 166 LYS A O 1
ATOM 1324 N N . THR A 1 167 ? 12.985 -2.490 -22.576 1.00 98.19 167 THR A N 1
ATOM 1325 C CA . THR A 1 167 ? 11.965 -2.277 -23.622 1.00 98.19 167 THR A CA 1
ATOM 1326 C C . THR A 1 167 ? 11.862 -0.834 -24.102 1.00 98.19 167 THR A C 1
ATOM 1328 O O . THR A 1 167 ? 11.487 -0.608 -25.248 1.00 98.19 167 THR A O 1
ATOM 1331 N N . GLN A 1 168 ? 12.190 0.134 -23.248 1.00 98.00 168 GLN A N 1
ATOM 1332 C CA . GLN A 1 168 ? 11.999 1.568 -23.494 1.00 98.00 168 GLN A CA 1
ATOM 1333 C C . GLN A 1 168 ? 13.300 2.375 -23.353 1.00 98.00 168 GLN A C 1
ATOM 1335 O O . GLN A 1 168 ? 13.322 3.561 -23.673 1.00 98.00 168 GLN A O 1
ATOM 1340 N N . GLY A 1 169 ? 14.390 1.744 -22.906 1.00 98.00 169 GLY A N 1
ATOM 1341 C CA . GLY A 1 169 ? 15.687 2.384 -22.706 1.00 98.00 169 GLY A CA 1
ATOM 1342 C C . GLY A 1 169 ? 15.859 3.006 -21.317 1.00 98.00 169 GLY A C 1
ATOM 1343 O O . GLY A 1 169 ? 14.905 3.289 -20.594 1.00 98.00 169 GLY A O 1
ATOM 1344 N N . ALA A 1 170 ? 17.118 3.235 -20.935 1.00 97.88 170 ALA A N 1
ATOM 1345 C CA . ALA A 1 170 ? 17.486 3.735 -19.608 1.00 97.88 170 ALA A CA 1
ATOM 1346 C C . ALA A 1 170 ? 17.088 5.200 -19.343 1.00 97.88 170 ALA A C 1
ATOM 1348 O O . ALA A 1 170 ? 17.093 5.632 -18.193 1.00 97.88 170 ALA A O 1
ATOM 1349 N N . THR A 1 171 ? 16.760 5.960 -20.389 1.00 97.62 171 THR A N 1
ATOM 1350 C CA . THR A 1 171 ? 16.377 7.378 -20.312 1.00 97.62 171 THR A CA 1
ATOM 1351 C C . THR A 1 171 ? 14.864 7.594 -20.258 1.00 97.62 171 THR A C 1
ATOM 1353 O O . THR A 1 171 ? 14.418 8.737 -20.171 1.00 97.62 171 THR A O 1
ATOM 1356 N N . HIS A 1 172 ? 14.057 6.528 -20.312 1.00 98.06 172 HIS A N 1
ATOM 1357 C CA . HIS A 1 172 ? 12.604 6.650 -20.246 1.00 98.06 172 HIS A CA 1
ATOM 1358 C C . HIS A 1 172 ? 12.164 7.230 -18.881 1.00 98.06 172 HIS A C 1
ATOM 1360 O O . HIS A 1 172 ? 12.636 6.736 -17.856 1.00 98.06 172 HIS A O 1
ATOM 1366 N N . PRO A 1 173 ? 11.230 8.205 -18.806 1.00 97.31 173 PRO A N 1
ATOM 1367 C CA . PRO A 1 173 ? 10.861 8.871 -17.546 1.00 97.31 173 PRO A CA 1
ATOM 1368 C C . PRO A 1 173 ? 10.449 7.920 -16.411 1.00 97.31 173 PRO A C 1
ATOM 1370 O O . PRO A 1 173 ? 10.812 8.131 -15.255 1.00 97.31 173 PRO A O 1
ATOM 1373 N N . LYS A 1 174 ? 9.766 6.815 -16.749 1.00 96.38 174 LYS A N 1
ATOM 1374 C CA . LYS A 1 174 ? 9.366 5.769 -15.787 1.00 96.38 174 LYS A CA 1
ATOM 1375 C C . LYS A 1 174 ? 10.561 5.153 -15.039 1.00 96.38 174 LYS A C 1
ATOM 1377 O O . LYS A 1 174 ? 10.396 4.710 -13.910 1.00 96.38 174 LYS A O 1
ATOM 1382 N N . VAL A 1 175 ? 11.760 5.136 -15.629 1.00 98.00 175 VAL A N 1
ATOM 1383 C CA . VAL A 1 175 ? 12.976 4.607 -14.984 1.00 98.00 175 VAL A CA 1
ATOM 1384 C C . VAL A 1 175 ? 13.336 5.414 -13.737 1.00 98.00 175 VAL A C 1
ATOM 1386 O O . VAL A 1 175 ? 13.697 4.815 -12.729 1.00 98.00 175 VAL A O 1
ATOM 1389 N N . ASN A 1 176 ? 13.228 6.746 -13.780 1.00 97.69 176 ASN A N 1
ATOM 1390 C CA . ASN A 1 176 ? 13.549 7.588 -12.624 1.00 97.69 176 ASN A CA 1
ATOM 1391 C C . ASN A 1 176 ? 12.514 7.414 -11.509 1.00 97.69 176 ASN A C 1
ATOM 1393 O O . ASN A 1 176 ? 12.904 7.156 -10.378 1.00 97.69 176 ASN A O 1
ATOM 1397 N N . ILE A 1 177 ? 11.226 7.395 -11.860 1.00 97.38 177 ILE A N 1
ATOM 1398 C CA . ILE A 1 177 ? 10.133 7.128 -10.910 1.00 97.38 177 ILE A CA 1
ATOM 1399 C C . ILE A 1 177 ? 10.338 5.773 -10.209 1.00 97.38 177 ILE A C 1
ATOM 1401 O O . ILE A 1 177 ? 10.237 5.659 -8.993 1.00 97.38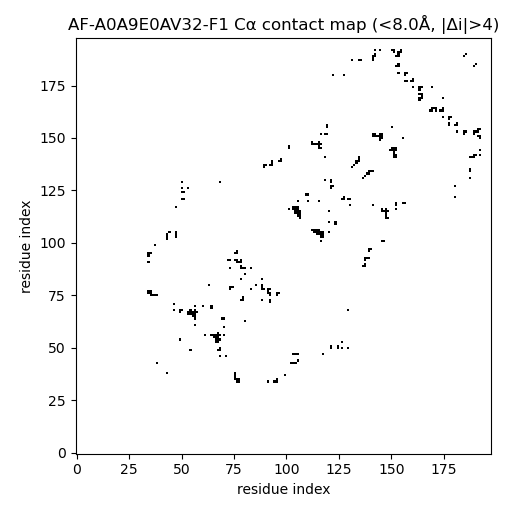 177 ILE A O 1
ATOM 1405 N N . LEU A 1 178 ? 10.685 4.719 -10.955 1.00 98.12 178 LEU A N 1
ATOM 1406 C CA . LEU A 1 178 ? 10.936 3.398 -10.366 1.00 98.12 178 LEU A CA 1
ATOM 1407 C C . LEU A 1 178 ? 12.194 3.364 -9.483 1.00 98.12 178 LEU A C 1
ATOM 1409 O O . LEU A 1 178 ? 12.228 2.611 -8.512 1.00 98.12 178 LEU A O 1
ATOM 1413 N N . LYS A 1 179 ? 13.222 4.167 -9.787 1.00 98.44 179 LYS A N 1
ATOM 1414 C CA . LYS A 1 179 ? 14.395 4.324 -8.910 1.00 98.44 179 LYS A CA 1
ATOM 1415 C C . LYS A 1 179 ? 14.040 5.049 -7.612 1.00 98.44 179 LYS A C 1
ATOM 1417 O O . LYS A 1 179 ? 14.533 4.648 -6.564 1.00 98.44 179 LYS A O 1
ATOM 1422 N N . GLU A 1 180 ? 13.186 6.066 -7.678 1.00 98.25 180 GLU A N 1
ATOM 1423 C CA . GLU A 1 180 ? 12.676 6.782 -6.502 1.00 98.25 180 GLU A CA 1
ATOM 1424 C C . GLU A 1 180 ? 11.877 5.833 -5.603 1.00 98.25 180 GLU A C 1
ATOM 1426 O O . GLU A 1 180 ? 12.193 5.711 -4.421 1.00 98.25 180 GLU A O 1
ATOM 1431 N N . TYR A 1 181 ? 10.955 5.044 -6.171 1.00 98.50 181 TYR A N 1
ATOM 1432 C CA . TYR A 1 181 ? 10.242 4.006 -5.417 1.00 98.50 181 TYR A CA 1
ATOM 1433 C C . TYR A 1 181 ? 11.164 2.953 -4.822 1.00 98.50 181 TYR A C 1
ATOM 1435 O O . TYR A 1 181 ? 10.963 2.534 -3.685 1.00 98.50 181 TYR A O 1
ATOM 1443 N N . LYS A 1 182 ? 12.172 2.510 -5.576 1.00 98.50 182 LYS A N 1
ATOM 1444 C CA . LYS A 1 182 ? 13.166 1.571 -5.061 1.00 98.50 182 LYS A CA 1
ATOM 1445 C C . LYS A 1 182 ? 13.858 2.140 -3.821 1.00 98.50 182 LYS A C 1
ATOM 1447 O O . LYS A 1 182 ? 13.881 1.474 -2.792 1.00 98.50 182 LYS A O 1
ATOM 1452 N N . GLN A 1 183 ? 14.360 3.371 -3.913 1.00 98.50 183 GLN A N 1
ATOM 1453 C CA . GLN A 1 183 ? 15.037 4.037 -2.802 1.00 98.50 183 GLN A CA 1
ATOM 1454 C C . GLN A 1 183 ? 14.099 4.238 -1.607 1.00 98.50 183 GLN A C 1
ATOM 1456 O O . GLN A 1 183 ? 14.504 4.003 -0.470 1.00 98.50 183 GLN A O 1
ATOM 1461 N N . LEU A 1 184 ? 12.848 4.641 -1.852 1.00 98.12 184 LEU A N 1
ATOM 1462 C CA . LEU A 1 184 ? 11.828 4.771 -0.814 1.00 98.12 184 LEU A CA 1
ATOM 1463 C C . LEU A 1 184 ? 11.613 3.440 -0.088 1.00 98.12 184 LEU A C 1
ATOM 1465 O O . LEU A 1 184 ? 11.691 3.388 1.134 1.00 98.12 184 LEU A O 1
ATOM 1469 N N . LEU A 1 185 ? 11.384 2.352 -0.825 1.00 98.31 185 LEU A N 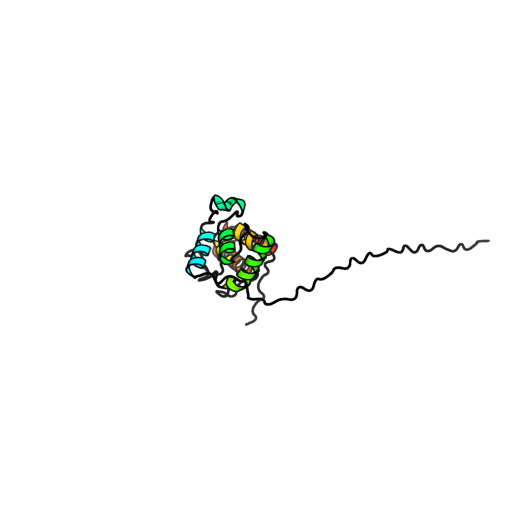1
ATOM 1470 C CA . LEU A 1 185 ? 11.142 1.030 -0.246 1.00 98.31 185 LEU A CA 1
ATOM 1471 C C . LEU A 1 185 ? 12.343 0.527 0.563 1.00 98.31 185 LEU A C 1
ATOM 1473 O O . LEU A 1 185 ? 12.155 -0.015 1.649 1.00 98.31 185 LEU A O 1
ATOM 1477 N N . GLU A 1 186 ? 13.563 0.737 0.070 1.00 97.88 186 GLU A N 1
ATOM 1478 C CA . GLU A 1 186 ? 14.794 0.413 0.800 1.00 97.88 186 GLU A CA 1
ATOM 1479 C C . GLU A 1 186 ? 14.910 1.238 2.096 1.00 97.88 186 GLU A C 1
ATOM 1481 O O . GLU A 1 186 ? 15.212 0.681 3.153 1.00 97.88 186 GLU A O 1
ATOM 1486 N N . ASN A 1 187 ? 14.581 2.535 2.056 1.00 98.00 187 ASN A N 1
ATOM 1487 C CA . ASN A 1 187 ? 14.555 3.405 3.241 1.00 98.00 187 ASN A CA 1
ATOM 1488 C C . ASN A 1 187 ? 13.482 2.988 4.258 1.00 98.00 187 ASN A C 1
ATOM 1490 O O . ASN A 1 187 ? 13.682 3.137 5.462 1.00 98.00 187 ASN A O 1
ATOM 1494 N N . LEU A 1 188 ? 12.363 2.436 3.782 1.00 97.06 188 LEU A N 1
ATOM 1495 C CA . LEU A 1 188 ? 11.299 1.854 4.604 1.00 97.06 188 LEU A CA 1
ATOM 1496 C C . LEU A 1 188 ? 11.644 0.445 5.129 1.00 97.06 188 LEU A C 1
ATOM 1498 O O . LEU A 1 188 ? 10.818 -0.186 5.788 1.00 97.06 188 LEU A O 1
ATOM 1502 N N . GLY A 1 189 ? 12.848 -0.070 4.857 1.00 97.25 189 GLY A N 1
ATOM 1503 C CA . GLY A 1 189 ? 13.306 -1.376 5.340 1.00 97.25 189 GLY A CA 1
ATOM 1504 C C . GLY A 1 189 ? 12.801 -2.568 4.522 1.00 97.25 189 GLY A C 1
ATOM 1505 O O . GLY A 1 189 ? 12.842 -3.707 4.997 1.00 97.25 189 GLY A O 1
ATOM 1506 N N . CYS A 1 190 ? 12.318 -2.341 3.298 1.00 97.50 190 CYS A N 1
ATOM 1507 C CA . CYS A 1 190 ? 12.026 -3.423 2.368 1.00 97.50 190 CYS A CA 1
ATOM 1508 C C . CYS A 1 190 ? 13.338 -3.999 1.818 1.00 97.50 190 CYS A C 1
ATOM 1510 O O . CYS A 1 190 ? 14.237 -3.269 1.405 1.00 97.50 190 CYS A O 1
ATOM 1512 N N . THR A 1 191 ? 13.446 -5.321 1.805 1.00 96.69 191 THR A N 1
ATOM 1513 C CA . THR A 1 191 ? 14.612 -6.061 1.314 1.00 96.69 191 THR A CA 1
ATOM 1514 C C . THR A 1 191 ? 14.168 -7.046 0.238 1.00 96.69 191 THR A C 1
ATOM 1516 O O . THR A 1 191 ? 13.033 -7.521 0.302 1.00 96.69 191 THR A O 1
ATOM 1519 N N . PRO A 1 192 ? 15.004 -7.358 -0.770 1.00 95.38 192 PRO A N 1
ATOM 1520 C CA . PRO A 1 192 ? 14.636 -8.336 -1.789 1.00 95.38 192 PRO A CA 1
ATOM 1521 C C . PRO A 1 192 ? 14.265 -9.677 -1.156 1.00 95.38 192 PRO A C 1
ATOM 1523 O O . PRO A 1 192 ? 14.921 -10.113 -0.199 1.00 95.38 192 PRO A O 1
ATOM 1526 N N . SER A 1 193 ? 13.232 -10.341 -1.678 1.00 92.25 193 SER A N 1
ATOM 1527 C CA . SER A 1 193 ? 12.913 -11.682 -1.187 1.00 92.25 193 SER A CA 1
ATOM 1528 C C . SER A 1 193 ? 14.071 -12.635 -1.495 1.00 92.25 193 SER A C 1
ATOM 1530 O O . SER A 1 193 ? 14.777 -12.510 -2.500 1.00 92.25 193 SER A O 1
ATOM 1532 N N . ARG A 1 194 ? 14.329 -13.588 -0.589 1.00 83.50 194 ARG A N 1
ATOM 1533 C CA . ARG A 1 194 ? 15.346 -14.611 -0.859 1.00 83.50 194 ARG A CA 1
ATOM 1534 C C . ARG A 1 194 ? 14.890 -15.430 -2.066 1.00 83.50 194 ARG A C 1
ATOM 1536 O O . ARG A 1 194 ? 13.726 -15.833 -2.082 1.00 83.50 194 ARG A O 1
ATOM 1543 N N . PRO A 1 195 ? 15.784 -15.733 -3.024 1.00 72.81 195 PRO A N 1
ATOM 1544 C CA . PRO A 1 195 ? 15.436 -16.624 -4.115 1.00 72.81 195 PRO A CA 1
ATOM 1545 C C . PRO A 1 195 ? 14.936 -17.944 -3.527 1.00 72.81 195 PRO A C 1
ATOM 1547 O O . PRO A 1 195 ? 15.608 -18.570 -2.702 1.00 72.81 195 PRO A O 1
ATOM 1550 N N . VAL A 1 196 ? 13.729 -18.340 -3.924 1.00 59.75 196 VAL A N 1
ATOM 1551 C CA . VAL A 1 196 ? 13.223 -19.676 -3.633 1.00 59.75 196 VAL A CA 1
ATOM 1552 C C . VAL A 1 196 ? 14.026 -20.610 -4.530 1.00 59.75 196 VAL A C 1
ATOM 1554 O O . VAL A 1 196 ? 13.830 -20.629 -5.743 1.00 59.75 196 VAL A O 1
ATOM 1557 N N . ASN A 1 197 ? 15.008 -21.303 -3.952 1.00 53.06 197 ASN A N 1
ATOM 1558 C CA . ASN A 1 197 ? 15.710 -22.378 -4.644 1.00 53.06 197 ASN A CA 1
ATOM 1559 C C . ASN A 1 197 ? 14.680 -23.489 -4.897 1.00 53.06 197 ASN A C 1
ATOM 1561 O O . ASN A 1 197 ? 14.393 -24.266 -3.987 1.00 53.06 197 ASN A O 1
ATOM 1565 N N . ASN A 1 198 ? 14.081 -23.487 -6.088 1.00 45.31 198 ASN A N 1
ATOM 1566 C CA . ASN A 1 198 ? 13.212 -24.558 -6.574 1.00 45.31 198 ASN A CA 1
ATOM 1567 C C . ASN A 1 198 ? 14.045 -25.732 -7.084 1.00 45.31 198 ASN A C 1
ATOM 1569 O O . ASN A 1 198 ? 15.058 -25.470 -7.773 1.00 45.31 198 ASN A O 1
#

Secondary structure (DSSP, 8-state):
--------------------------------TTPPPPPPHHHHHHHHHHHHHTPPPPTTTTTT-SSHHHHHHHHHHT--TTTS-HHHHHHHHHHHHHHHGGG-EE--TT-SSTTEEHHHHHHHTT-HHHHHHHHHTT---TTPPBTTTTB-HHHHHHHHHHHHHHHH-TTSHHHHHHHHHHHHHHHTT--PPPP---

Radius of gyration: 24.97 Å; Cα contacts (8 Å, |Δi|>4): 199; chains: 1; bounding box: 93×42×66 Å

Sequence (198 aa):
MKKHFLIFLLCCSTSFLQAQVQTKTIDAVTDTAGIAPPPKPTDIKAFCDCIAIRETPAATDKEYFEYGFEKRLMDFAGADVTKESRESATAKISKWWDKYKTLFRCNSSTFNVEKGSILKFAIVQGFEPFLETIVGTYQMDINYIDPADNRNVLDYVNDELAKTIKTQGATHPKVNILKEYKQLLENLGCTPSRPVNN

Nearest PDB structures (foldseek):
  3dqv-assembly3_C-2  TM=2.200E-01  e=4.728E+00  Homo sapiens

Solvent-accessible surface area (backbone atoms only — not comparable to full-atom values): 12075 Å² total; per-residue (Å²): 143,84,85,86,86,79,91,83,88,82,85,80,83,79,82,77,80,77,76,80,77,77,78,72,79,75,74,84,74,85,66,72,78,82,61,48,71,83,78,52,76,68,53,42,52,52,49,45,50,34,54,63,68,62,36,65,42,56,84,90,43,49,88,81,32,83,39,30,61,55,55,52,47,29,58,53,20,69,36,48,68,91,81,42,52,65,69,59,27,33,53,37,32,29,58,36,40,76,75,46,54,90,68,42,48,33,78,51,97,87,49,93,47,74,54,20,39,48,67,50,49,30,60,76,52,68,40,60,67,58,61,51,42,42,38,75,68,32,64,42,78,65,61,54,65,25,86,66,75,73,39,24,46,58,42,49,41,52,51,53,37,53,51,42,35,75,75,64,37,81,82,36,72,67,46,57,56,37,50,51,52,46,52,51,39,47,76,73,68,36,62,72,69,77,81,79,89,123

Mean predicted aligned error: 8.49 Å

pLDDT: mean 88.63, std 17.29, range [42.12, 98.5]